Protein AF-0000000067799573 (afdb_homodimer)

Solvent-accessible surface area (backbone atoms only — not comparable to full-atom values): 9911 Å² total; per-residue (Å²): 130,54,68,66,54,53,46,52,50,46,51,51,52,45,51,55,49,47,58,51,47,51,53,52,52,30,54,42,47,56,47,42,46,50,47,16,61,65,43,60,65,74,66,67,65,54,66,65,50,50,52,50,51,53,49,51,48,53,51,44,28,52,52,21,53,77,68,70,25,56,37,66,47,43,42,46,26,48,53,39,40,49,53,42,47,50,55,50,20,51,50,42,13,67,76,89,131,55,68,66,54,53,46,52,51,45,51,52,50,46,52,55,49,48,58,51,48,52,53,51,50,28,54,43,46,55,48,42,46,50,47,16,62,66,43,59,64,74,66,66,63,54,68,63,51,50,51,50,50,53,49,51,48,53,51,45,28,53,50,20,54,78,70,70,24,56,37,66,46,42,42,46,27,48,52,42,40,50,52,43,47,48,54,50,20,52,51,43,13,67,74,89

Structure (mmCIF, N/CA/C/O backbone):
data_AF-0000000067799573-model_v1
#
loop_
_entity.id
_entity.type
_entity.pdbx_description
1 polymer 'Chorismate mutase domain-containing protein'
#
loop_
_atom_site.group_PDB
_atom_site.id
_atom_site.type_symbol
_atom_site.label_atom_id
_atom_site.label_alt_id
_atom_site.label_comp_id
_atom_site.label_asym_id
_atom_site.label_entity_id
_atom_site.label_seq_id
_atom_site.pdbx_PDB_ins_code
_atom_site.Cartn_x
_atom_site.Cartn_y
_atom_site.Cartn_z
_atom_site.occupancy
_atom_site.B_iso_or_equiv
_atom_site.auth_seq_id
_atom_site.auth_comp_id
_atom_site.auth_asym_id
_atom_site.auth_atom_id
_atom_site.pdbx_PDB_model_num
ATOM 1 N N . MET A 1 1 ? 3.742 22.781 22.938 1 66.5 1 MET A N 1
ATOM 2 C CA . MET A 1 1 ? 4.238 22 21.812 1 66.5 1 MET A CA 1
ATOM 3 C C . MET A 1 1 ? 3.822 22.625 20.484 1 66.5 1 MET A C 1
ATOM 5 O O . MET A 1 1 ? 2.637 22.859 20.25 1 66.5 1 MET A O 1
ATOM 9 N N . GLY A 1 2 ? 4.879 23.109 19.75 1 87.31 2 GLY A N 1
ATOM 10 C CA . GLY A 1 2 ? 4.566 23.875 18.562 1 87.31 2 GLY A CA 1
ATOM 11 C C . GLY A 1 2 ? 4.02 23.016 17.438 1 87.31 2 GLY A C 1
ATOM 12 O O . GLY A 1 2 ? 3.875 21.797 17.578 1 87.31 2 GLY A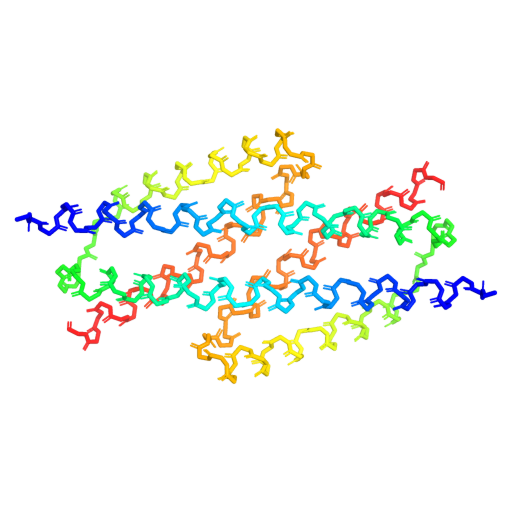 O 1
ATOM 13 N N . ILE A 1 3 ? 3.449 23.562 16.562 1 87.62 3 ILE A N 1
ATOM 14 C CA . ILE A 1 3 ? 2.85 22.938 15.398 1 87.62 3 ILE A CA 1
ATOM 15 C C . ILE A 1 3 ? 3.836 21.938 14.797 1 87.62 3 ILE A C 1
ATOM 17 O O . ILE A 1 3 ? 3.451 20.828 14.414 1 87.62 3 ILE A O 1
ATOM 21 N N . MET A 1 4 ? 5.082 22.234 14.852 1 88.75 4 MET A N 1
ATOM 22 C CA . MET A 1 4 ? 6.094 21.359 14.266 1 88.75 4 MET A CA 1
ATOM 23 C C . MET A 1 4 ? 6.266 20.094 15.094 1 88.75 4 MET A C 1
ATOM 25 O O . MET A 1 4 ? 6.5 19.016 14.547 1 88.75 4 MET A O 1
ATOM 29 N N . ASP A 1 5 ? 6.156 20.203 16.344 1 93.38 5 ASP A N 1
ATOM 30 C CA . ASP A 1 5 ? 6.242 19.031 17.219 1 93.38 5 ASP A CA 1
ATOM 31 C C . ASP A 1 5 ? 5.066 18.094 16.984 1 93.38 5 ASP A C 1
ATOM 33 O O . ASP A 1 5 ? 5.238 16.875 16.969 1 93.38 5 ASP A O 1
ATOM 37 N N . ALA A 1 6 ? 3.949 18.719 16.797 1 95.88 6 ALA A N 1
ATOM 38 C CA . ALA A 1 6 ? 2.75 17.922 16.547 1 95.88 6 ALA A CA 1
ATOM 39 C C . ALA A 1 6 ? 2.844 17.172 15.219 1 95.88 6 ALA A C 1
ATOM 41 O O . ALA A 1 6 ? 2.447 16.016 15.117 1 95.88 6 ALA A O 1
ATOM 42 N N . LEU A 1 7 ? 3.412 17.844 14.25 1 95.38 7 LEU A N 1
ATOM 43 C CA . LEU A 1 7 ? 3.588 17.219 12.945 1 95.38 7 LEU A CA 1
ATOM 44 C C . LEU A 1 7 ? 4.578 16.062 13.016 1 95.38 7 LEU A C 1
ATOM 46 O O . LEU A 1 7 ? 4.363 15.016 12.398 1 95.38 7 LEU A O 1
ATOM 50 N N . ASN A 1 8 ? 5.617 16.234 13.734 1 95.94 8 ASN A N 1
ATOM 51 C CA . ASN A 1 8 ? 6.609 15.172 13.891 1 95.94 8 ASN A CA 1
ATOM 52 C C . ASN A 1 8 ? 6.02 13.953 14.609 1 95.94 8 ASN A C 1
ATOM 54 O O . ASN A 1 8 ? 6.367 12.82 14.289 1 95.94 8 ASN A O 1
ATOM 58 N N . ASP A 1 9 ? 5.168 14.227 15.531 1 97.81 9 ASP A N 1
ATOM 59 C CA . ASP A 1 9 ? 4.488 13.133 16.219 1 97.81 9 ASP A CA 1
ATOM 60 C C . ASP A 1 9 ? 3.596 12.344 15.266 1 97.81 9 ASP A C 1
ATOM 62 O O . ASP A 1 9 ? 3.562 11.109 15.312 1 97.81 9 ASP A O 1
ATOM 66 N N . ILE A 1 10 ? 2.895 13.023 14.43 1 98 10 ILE A N 1
ATOM 67 C CA . ILE A 1 10 ? 2.035 12.391 13.438 1 98 10 ILE A CA 1
ATOM 68 C C . ILE A 1 10 ? 2.883 11.531 12.492 1 98 10 ILE A C 1
ATOM 70 O O . ILE A 1 10 ? 2.521 10.391 12.188 1 98 10 ILE A O 1
ATOM 74 N N . ARG A 1 11 ? 4 12.102 12.133 1 97.75 11 ARG A N 1
ATOM 75 C CA . ARG A 1 11 ? 4.902 11.383 11.234 1 97.75 11 ARG A CA 1
ATOM 76 C C . ARG A 1 11 ? 5.434 10.117 11.898 1 97.75 11 ARG A C 1
ATOM 78 O O . ARG A 1 11 ? 5.578 9.078 11.25 1 97.75 11 ARG A O 1
ATOM 85 N N . SER A 1 12 ? 5.691 10.203 13.117 1 98.31 12 SER A N 1
ATOM 86 C CA . SER A 1 12 ? 6.133 9.031 13.867 1 98.31 12 SER A CA 1
ATOM 87 C C . SER A 1 12 ? 5.047 7.957 13.914 1 98.31 12 SER A C 1
ATOM 89 O O . SER A 1 12 ? 5.336 6.766 13.781 1 98.31 12 SER A O 1
ATOM 91 N N . ASP A 1 13 ? 3.855 8.391 14.078 1 98.69 13 ASP A N 1
ATOM 92 C CA . ASP A 1 13 ? 2.73 7.457 14.086 1 98.69 13 ASP A CA 1
ATOM 93 C C . ASP A 1 13 ? 2.541 6.812 12.711 1 98.69 13 ASP A C 1
ATOM 95 O O . ASP A 1 13 ? 2.271 5.613 12.617 1 98.69 13 ASP A O 1
ATOM 99 N N . ILE A 1 14 ? 2.676 7.57 11.656 1 98.69 14 ILE A N 1
ATOM 100 C CA . ILE A 1 14 ? 2.584 7.066 10.289 1 98.69 14 ILE A CA 1
ATOM 101 C C . ILE A 1 14 ? 3.693 6.043 10.047 1 98.69 14 ILE A C 1
ATOM 103 O O . ILE A 1 14 ? 3.451 4.984 9.461 1 98.69 14 ILE A O 1
ATOM 107 N N . ASP A 1 15 ? 4.898 6.348 10.57 1 98.5 15 ASP A N 1
ATOM 108 C CA . ASP A 1 15 ? 6.016 5.418 10.414 1 98.5 15 ASP A CA 1
ATOM 109 C C . ASP A 1 15 ? 5.73 4.09 11.102 1 98.5 15 ASP A C 1
ATOM 111 O O . ASP A 1 15 ? 6.133 3.029 10.617 1 98.5 15 ASP A O 1
ATOM 115 N N . ASN A 1 16 ? 5.102 4.133 12.219 1 98.56 16 ASN A N 1
ATOM 116 C CA . ASN A 1 16 ? 4.723 2.916 12.93 1 98.56 16 ASN A CA 1
ATOM 117 C C . ASN A 1 16 ? 3.732 2.084 12.117 1 98.56 16 ASN A C 1
ATOM 119 O O . ASN A 1 16 ? 3.848 0.858 12.062 1 98.56 16 ASN A O 1
ATOM 123 N N . ILE A 1 17 ? 2.771 2.723 11.5 1 98.81 17 ILE A N 1
ATOM 124 C CA . ILE A 1 17 ? 1.815 2.043 10.633 1 98.81 17 ILE A CA 1
ATOM 125 C C . ILE A 1 17 ? 2.543 1.448 9.43 1 98.81 17 ILE A C 1
ATOM 127 O O . ILE A 1 17 ? 2.279 0.308 9.039 1 98.81 17 ILE A O 1
ATOM 131 N N . ASP A 1 18 ? 3.498 2.217 8.883 1 98.62 18 ASP A N 1
ATOM 132 C CA . ASP A 1 18 ? 4.25 1.771 7.711 1 98.62 18 ASP A CA 1
ATOM 133 C C . ASP A 1 18 ? 5.027 0.492 8.016 1 98.62 18 ASP A C 1
ATOM 135 O O . ASP A 1 18 ? 5.16 -0.379 7.152 1 98.62 18 ASP A O 1
ATOM 139 N N . SER A 1 19 ? 5.508 0.384 9.234 1 98 19 SER A N 1
ATOM 140 C CA . SER A 1 19 ? 6.238 -0.812 9.641 1 98 19 SER A CA 1
ATOM 141 C C . SER A 1 19 ? 5.332 -2.037 9.656 1 98 19 SER A C 1
ATOM 143 O O . SER A 1 19 ? 5.781 -3.152 9.383 1 98 19 SER A O 1
ATOM 145 N N . GLN A 1 20 ? 4.113 -1.853 9.914 1 98.69 20 GLN A N 1
ATOM 146 C CA . GLN A 1 20 ? 3.145 -2.941 9.867 1 98.69 20 GLN A CA 1
ATOM 147 C C . GLN A 1 20 ? 2.748 -3.27 8.43 1 98.69 20 GLN A C 1
ATOM 149 O O . GLN A 1 20 ? 2.637 -4.441 8.062 1 98.69 20 GLN A O 1
ATOM 154 N N . LEU A 1 21 ? 2.592 -2.27 7.637 1 98.81 21 LEU A N 1
ATOM 155 C CA . LEU A 1 21 ? 2.234 -2.441 6.23 1 98.81 21 LEU A CA 1
ATOM 156 C C . LEU A 1 21 ? 3.277 -3.285 5.504 1 98.81 21 LEU A C 1
ATOM 158 O O . LEU A 1 21 ? 2.93 -4.203 4.762 1 98.81 21 LEU A O 1
ATOM 162 N N . ILE A 1 22 ? 4.531 -2.967 5.801 1 98.69 22 ILE A N 1
ATOM 163 C CA . ILE A 1 22 ? 5.586 -3.611 5.023 1 98.69 22 ILE A CA 1
ATOM 164 C C . ILE A 1 22 ? 5.688 -5.082 5.414 1 98.69 22 ILE A C 1
ATOM 166 O O . ILE A 1 22 ? 5.992 -5.934 4.574 1 98.69 22 ILE A O 1
ATOM 170 N N . ARG A 1 23 ? 5.375 -5.43 6.641 1 98.69 23 ARG A N 1
ATOM 171 C CA . ARG A 1 23 ? 5.359 -6.824 7.066 1 98.69 23 ARG A CA 1
ATOM 172 C C . ARG A 1 23 ? 4.242 -7.598 6.367 1 98.69 23 ARG A C 1
ATOM 174 O O . ARG A 1 23 ? 4.438 -8.742 5.957 1 98.69 23 ARG A O 1
ATOM 181 N N . LEU A 1 24 ? 3.086 -6.973 6.207 1 98.81 24 LEU A N 1
ATOM 182 C CA . LEU A 1 24 ? 1.98 -7.602 5.492 1 98.81 24 LEU A CA 1
ATOM 183 C C . LEU A 1 24 ? 2.318 -7.773 4.016 1 98.81 24 LEU A C 1
ATOM 185 O O . LEU A 1 24 ? 2.018 -8.812 3.42 1 98.81 24 LEU A O 1
ATOM 189 N N . LEU A 1 25 ? 3.021 -6.762 3.43 1 98.81 25 LEU A N 1
ATOM 190 C CA . LEU A 1 25 ? 3.402 -6.859 2.023 1 98.81 25 LEU A CA 1
ATOM 191 C C . LEU A 1 25 ? 4.441 -7.953 1.817 1 98.81 25 LEU A C 1
ATOM 193 O O . LEU A 1 25 ? 4.457 -8.617 0.776 1 98.81 25 LEU A O 1
ATOM 197 N N . THR A 1 26 ? 5.273 -8.133 2.85 1 98.88 26 THR A N 1
ATOM 198 C CA . THR A 1 26 ? 6.246 -9.219 2.791 1 98.88 26 THR A CA 1
ATOM 199 C C . THR A 1 26 ? 5.539 -10.57 2.7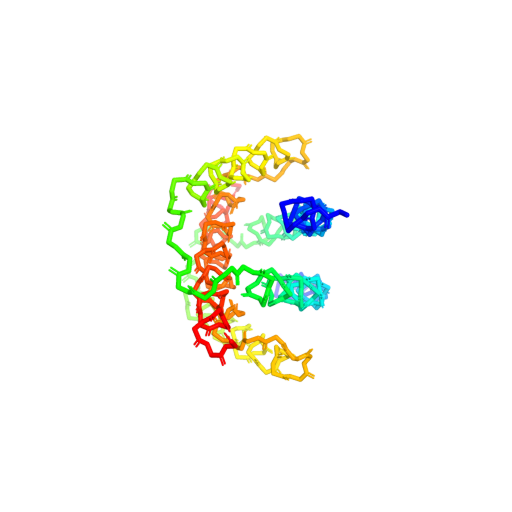46 1 98.88 26 THR A C 1
ATOM 201 O O . THR A 1 26 ? 5.895 -11.438 1.939 1 98.88 26 THR A O 1
ATOM 204 N N . GLN A 1 27 ? 4.543 -10.734 3.57 1 98.81 27 GLN A N 1
ATOM 205 C CA . GLN A 1 27 ? 3.756 -11.961 3.559 1 98.81 27 GLN A CA 1
ATOM 206 C C . GLN A 1 27 ? 3.027 -12.133 2.229 1 98.81 27 GLN A C 1
ATOM 208 O O . GLN A 1 27 ? 2.971 -13.234 1.685 1 98.81 27 GLN A O 1
ATOM 213 N N . ARG A 1 28 ? 2.486 -11.102 1.684 1 98.88 28 ARG A N 1
ATOM 214 C CA . ARG A 1 28 ? 1.798 -11.141 0.398 1 98.88 28 ARG A CA 1
ATOM 215 C C . ARG A 1 28 ? 2.74 -11.586 -0.716 1 98.88 28 ARG A C 1
ATOM 217 O O . ARG A 1 28 ? 2.354 -12.367 -1.586 1 98.88 28 ARG A O 1
ATOM 224 N N . GLN A 1 29 ? 3.932 -11.055 -0.643 1 98.81 29 GLN A N 1
ATOM 225 C CA . GLN A 1 29 ? 4.922 -11.43 -1.647 1 98.81 29 GLN A CA 1
ATOM 226 C C . GLN A 1 29 ? 5.188 -12.93 -1.617 1 98.81 29 GLN A C 1
ATOM 228 O O . GLN A 1 29 ? 5.293 -13.57 -2.668 1 98.81 29 GLN A O 1
ATOM 233 N N . ILE A 1 30 ? 5.305 -13.484 -0.406 1 98.81 30 ILE A N 1
ATOM 234 C CA . ILE A 1 30 ? 5.555 -14.922 -0.271 1 98.81 30 ILE A CA 1
ATOM 235 C C . ILE A 1 30 ? 4.449 -15.703 -0.975 1 98.81 30 ILE A C 1
ATOM 237 O O . ILE A 1 30 ? 4.727 -16.672 -1.698 1 98.81 30 ILE A O 1
ATOM 241 N N . LEU A 1 31 ? 3.229 -15.289 -0.813 1 98.75 31 LEU A N 1
ATOM 242 C CA . LEU A 1 31 ? 2.088 -15.945 -1.44 1 98.75 31 LEU A CA 1
ATOM 243 C C . LEU A 1 31 ? 2.113 -15.758 -2.953 1 98.75 31 LEU A C 1
ATOM 245 O O . LEU A 1 31 ? 1.823 -16.688 -3.707 1 98.75 31 LEU A O 1
ATOM 249 N N . VAL A 1 32 ? 2.449 -14.555 -3.42 1 98.25 32 VAL A N 1
ATOM 250 C CA . VAL A 1 32 ? 2.518 -14.258 -4.848 1 98.25 32 VAL A CA 1
ATOM 251 C C . VAL A 1 32 ? 3.58 -15.133 -5.504 1 98.25 32 VAL A C 1
ATOM 253 O O . VAL A 1 32 ? 3.363 -15.672 -6.594 1 98.25 32 VAL A O 1
ATOM 256 N N . GLU A 1 33 ? 4.715 -15.258 -4.82 1 98.19 33 GLU A N 1
ATOM 257 C CA . GLU A 1 33 ? 5.777 -16.109 -5.344 1 98.19 33 GLU A CA 1
ATOM 258 C C . GLU A 1 33 ? 5.336 -17.578 -5.402 1 98.19 33 GLU A C 1
ATOM 260 O O . GLU A 1 33 ? 5.66 -18.281 -6.355 1 98.19 33 GLU A O 1
ATOM 265 N N . LYS A 1 34 ? 4.621 -18 -4.379 1 98 34 LYS A N 1
ATOM 266 C CA . LYS A 1 34 ? 4.078 -19.344 -4.383 1 98 34 LYS A CA 1
ATOM 267 C C . LYS A 1 34 ? 3.145 -19.562 -5.57 1 98 34 LYS A C 1
ATOM 269 O O . LYS A 1 34 ? 3.195 -20.609 -6.223 1 98 34 LYS A O 1
ATOM 274 N N . ALA A 1 35 ? 2.275 -18.609 -5.887 1 96.88 35 ALA A N 1
ATOM 275 C CA . ALA A 1 35 ? 1.386 -18.688 -7.043 1 96.88 35 ALA A CA 1
ATOM 276 C C . ALA A 1 35 ? 2.182 -18.781 -8.344 1 96.88 35 ALA A C 1
ATOM 278 O O . ALA A 1 35 ? 1.838 -19.562 -9.234 1 96.88 35 ALA A O 1
ATOM 279 N N . GLY A 1 36 ? 3.244 -17.984 -8.445 1 96 36 GLY A N 1
ATOM 280 C CA . GLY A 1 36 ? 4.09 -18.016 -9.625 1 96 36 GLY A CA 1
ATOM 281 C C . GLY A 1 36 ? 4.711 -19.375 -9.883 1 96 36 GLY A C 1
ATOM 282 O O . GLY A 1 36 ? 4.891 -19.781 -11.031 1 96 36 GLY A O 1
ATOM 283 N N . ARG A 1 37 ? 5.043 -20.062 -8.766 1 96 37 ARG A N 1
ATOM 284 C CA . ARG A 1 37 ? 5.684 -21.375 -8.875 1 96 37 ARG A CA 1
ATOM 285 C C . ARG A 1 37 ? 4.66 -22.453 -9.203 1 96 37 ARG A C 1
ATOM 287 O O . ARG A 1 37 ? 5.004 -23.484 -9.781 1 96 37 ARG A O 1
ATOM 294 N N . LEU A 1 38 ? 3.445 -22.203 -8.852 1 94.25 38 LEU A N 1
ATOM 295 C CA . LEU A 1 38 ? 2.373 -23.188 -9.031 1 94.25 38 LEU A CA 1
ATOM 296 C C . LEU A 1 38 ? 1.889 -23.188 -10.477 1 94.25 38 LEU A C 1
ATOM 298 O O . LEU A 1 38 ? 1.441 -24.219 -10.984 1 94.25 38 LEU A O 1
ATOM 302 N N . LYS A 1 39 ? 1.939 -22.031 -11.109 1 93.31 39 LYS A N 1
ATOM 303 C CA . LYS A 1 39 ? 1.425 -21.891 -12.469 1 93.31 39 LYS A CA 1
ATOM 304 C C . LYS A 1 39 ? 2.34 -22.594 -13.477 1 93.31 39 LYS A C 1
ATOM 306 O O . LYS A 1 39 ? 3.553 -22.672 -13.266 1 93.31 39 LYS A O 1
ATOM 311 N N . PRO A 1 40 ? 1.731 -23.125 -14.508 1 91.06 40 PRO A N 1
ATOM 312 C CA . PRO A 1 40 ? 2.598 -23.625 -15.57 1 91.06 40 PRO A CA 1
ATOM 313 C C . PRO A 1 40 ? 3.553 -22.562 -16.109 1 91.06 40 PRO A C 1
ATOM 315 O O . PRO A 1 40 ? 3.203 -21.391 -16.156 1 91.06 40 PRO A O 1
ATOM 318 N N . LYS A 1 41 ? 4.664 -23.062 -16.453 1 89.94 41 LYS A N 1
ATOM 319 C CA . LYS A 1 41 ? 5.664 -22.141 -17 1 89.94 41 LYS A CA 1
ATOM 320 C C . LYS A 1 41 ? 5.129 -21.391 -18.219 1 89.94 41 LYS A C 1
ATOM 322 O O . LYS A 1 41 ? 4.52 -22 -19.094 1 89.94 41 LYS A O 1
ATOM 327 N N . GLY A 1 42 ? 5.281 -20.172 -18.266 1 82.75 42 GLY A N 1
ATOM 328 C CA . GLY A 1 42 ? 4.859 -19.344 -19.391 1 82.75 42 GLY A CA 1
ATOM 329 C C . GLY A 1 42 ? 3.354 -19.188 -19.469 1 82.75 42 GLY A C 1
ATOM 330 O O . GLY A 1 42 ? 2.818 -18.875 -20.547 1 82.75 42 GLY A O 1
ATOM 331 N N . ASP A 1 43 ? 2.766 -19.516 -18.406 1 81.19 43 ASP A N 1
ATOM 332 C CA . ASP A 1 43 ? 1.316 -19.344 -18.422 1 81.19 43 ASP A CA 1
ATOM 333 C C . ASP A 1 43 ? 0.939 -17.891 -18.75 1 81.19 43 ASP A C 1
ATOM 335 O O . ASP A 1 43 ? 1.483 -16.953 -18.156 1 81.19 43 ASP A O 1
ATOM 339 N N . LYS A 1 44 ? 0.16 -17.891 -19.828 1 75.31 44 LYS A N 1
ATOM 340 C CA . LYS A 1 44 ? -0.258 -16.578 -20.266 1 75.31 44 LYS A CA 1
ATOM 341 C C . LYS A 1 44 ? -1.754 -16.359 -20.047 1 75.31 44 LYS A C 1
ATOM 343 O O . LYS A 1 44 ? -2.398 -15.617 -20.797 1 75.31 44 LYS A O 1
ATOM 348 N N . SER A 1 45 ? -2.275 -16.969 -19.188 1 83.81 45 SER A N 1
ATOM 349 C CA . SER A 1 45 ? -3.699 -16.797 -18.922 1 83.81 45 SER A CA 1
ATOM 350 C C . SER A 1 45 ? -4.016 -15.375 -18.516 1 83.81 45 SER A C 1
ATOM 352 O O . SER A 1 45 ? -4.422 -15.125 -17.375 1 83.81 45 SER A O 1
ATOM 354 N N . ALA A 1 46 ? -3.982 -14.57 -19.5 1 86.88 46 ALA A N 1
ATOM 355 C CA . ALA A 1 46 ? -4.137 -13.125 -19.312 1 86.88 46 ALA A CA 1
ATOM 356 C C . ALA A 1 46 ? -5.566 -12.773 -18.938 1 86.88 46 ALA A C 1
ATOM 358 O O . ALA A 1 46 ? -5.793 -11.906 -18.078 1 86.88 46 ALA A O 1
ATOM 359 N N . VAL A 1 47 ? -6.508 -13.453 -19.484 1 87.62 47 VAL A N 1
ATOM 360 C CA . VAL A 1 47 ? -7.914 -13.164 -19.219 1 87.62 47 VAL A CA 1
ATOM 361 C C . VAL A 1 47 ? -8.227 -13.398 -17.75 1 87.62 47 VAL A C 1
ATOM 363 O O . VAL A 1 47 ? -8.805 -12.539 -17.078 1 87.62 47 VAL A O 1
ATOM 366 N N . ARG A 1 48 ? -7.797 -14.562 -17.25 1 89.25 48 ARG A N 1
ATOM 367 C CA . ARG A 1 48 ? -8.055 -14.898 -15.852 1 89.25 48 ARG A CA 1
ATOM 368 C C . ARG A 1 48 ? -7.359 -13.93 -14.906 1 89.25 48 ARG A C 1
ATOM 370 O O . ARG A 1 48 ? -7.93 -13.516 -13.898 1 89.25 48 ARG A O 1
ATOM 377 N N . ALA A 1 49 ? -6.18 -13.57 -15.328 1 91.81 49 ALA A N 1
ATOM 378 C CA . ALA A 1 49 ? -5.422 -12.609 -14.539 1 91.81 49 ALA A CA 1
ATOM 379 C C . ALA A 1 49 ? -6.125 -11.25 -14.508 1 91.81 49 ALA A C 1
ATOM 381 O O . ALA A 1 49 ? -6.262 -10.641 -13.445 1 91.81 49 ALA A O 1
ATOM 382 N N . ASN A 1 50 ? -6.625 -10.812 -15.586 1 95.44 50 ASN A N 1
ATOM 383 C CA . ASN A 1 50 ? -7.32 -9.539 -15.688 1 95.44 50 ASN A CA 1
ATOM 384 C C . ASN A 1 50 ? -8.617 -9.539 -14.898 1 95.44 50 ASN A C 1
ATOM 386 O O . ASN A 1 50 ? -8.977 -8.531 -14.273 1 95.44 50 ASN A O 1
ATOM 390 N N . ASP A 1 51 ? -9.312 -10.57 -14.93 1 96.31 51 ASP A N 1
ATOM 391 C CA . ASP A 1 51 ? -10.547 -10.703 -14.164 1 96.31 51 ASP A CA 1
ATOM 392 C C . ASP A 1 51 ? -10.281 -10.594 -12.664 1 96.31 51 ASP A C 1
ATOM 394 O O . ASP A 1 51 ? -11.023 -9.922 -11.938 1 96.31 51 ASP A O 1
ATOM 398 N N . ARG A 1 52 ? -9.219 -11.258 -12.305 1 96.88 52 ARG A N 1
ATOM 399 C CA . ARG A 1 52 ? -8.852 -11.211 -10.891 1 96.88 52 ARG A CA 1
ATOM 400 C C . ARG A 1 52 ? -8.492 -9.797 -10.469 1 96.88 52 ARG A C 1
ATOM 402 O O . ARG A 1 52 ? -8.914 -9.336 -9.406 1 96.88 52 ARG A O 1
ATOM 409 N N . VAL A 1 53 ? -7.77 -9.086 -11.273 1 97.75 53 VAL A N 1
ATOM 410 C CA . VAL A 1 53 ? -7.375 -7.715 -10.977 1 97.75 53 VAL A CA 1
ATOM 411 C C . VAL A 1 53 ? -8.617 -6.836 -10.82 1 97.75 53 VAL A C 1
ATOM 413 O O . VAL A 1 53 ? -8.742 -6.098 -9.844 1 97.75 53 VAL A O 1
ATOM 416 N N . ALA A 1 54 ? -9.508 -6.973 -11.719 1 98.19 54 ALA A N 1
ATOM 417 C CA . ALA A 1 54 ? -10.742 -6.184 -11.688 1 98.19 54 ALA A CA 1
ATOM 418 C C . ALA A 1 54 ? -11.539 -6.469 -10.422 1 98.19 54 ALA A C 1
ATOM 420 O O . ALA A 1 54 ? -12.07 -5.551 -9.789 1 98.19 54 ALA A O 1
ATOM 421 N N . GLN A 1 55 ? -11.602 -7.652 -10.07 1 98.25 55 GLN A N 1
ATOM 422 C CA . GLN A 1 55 ? -12.312 -8.07 -8.867 1 98.25 55 GLN A CA 1
ATOM 423 C C . GLN A 1 55 ? -11.664 -7.48 -7.617 1 98.25 55 GLN A C 1
ATOM 425 O O . GLN A 1 55 ? -12.359 -6.969 -6.734 1 98.25 55 GLN A O 1
ATOM 430 N N . VAL A 1 56 ? -10.367 -7.578 -7.555 1 98.56 56 VAL A N 1
ATOM 431 C CA . VAL A 1 56 ? -9.648 -7.094 -6.383 1 98.56 56 VAL A CA 1
ATOM 432 C C . VAL A 1 56 ? -9.836 -5.586 -6.25 1 98.56 56 VAL A C 1
ATOM 434 O O . VAL A 1 56 ? -10.117 -5.082 -5.16 1 98.56 56 VAL A O 1
ATOM 437 N N . ILE A 1 57 ? -9.695 -4.898 -7.359 1 98.56 57 ILE A N 1
ATOM 438 C CA . ILE A 1 57 ? -9.828 -3.447 -7.332 1 98.56 57 ILE A CA 1
ATOM 439 C C . ILE A 1 57 ? -11.234 -3.062 -6.887 1 98.56 57 ILE A C 1
ATOM 441 O O . ILE A 1 57 ? -11.406 -2.199 -6.02 1 98.56 57 ILE A O 1
ATOM 445 N N . ALA A 1 58 ? -12.242 -3.699 -7.434 1 98.5 58 ALA A N 1
ATOM 446 C CA . ALA A 1 58 ? -13.633 -3.42 -7.066 1 98.5 58 ALA A CA 1
ATOM 447 C C . ALA A 1 58 ? -13.875 -3.693 -5.586 1 98.5 58 ALA A C 1
ATOM 449 O O . ALA A 1 58 ? -14.492 -2.885 -4.891 1 98.5 58 ALA A O 1
ATOM 450 N N . ASN A 1 59 ? -13.414 -4.781 -5.105 1 98.44 59 ASN A N 1
ATOM 451 C CA . ASN A 1 59 ? -13.578 -5.152 -3.705 1 98.44 59 ASN A CA 1
ATOM 452 C C . ASN A 1 59 ? -12.883 -4.156 -2.777 1 98.44 59 ASN A C 1
ATOM 454 O O . ASN A 1 59 ? -13.438 -3.777 -1.744 1 98.44 59 ASN A O 1
ATOM 458 N N . ARG A 1 60 ? -11.711 -3.766 -3.166 1 98.44 60 ARG A N 1
ATOM 459 C CA . ARG A 1 60 ? -10.938 -2.859 -2.322 1 98.44 60 ARG A CA 1
ATOM 460 C C . ARG A 1 60 ? -11.578 -1.477 -2.275 1 98.44 60 ARG A C 1
ATOM 462 O O . ARG A 1 60 ? -11.586 -0.826 -1.229 1 98.44 60 ARG A O 1
ATOM 469 N N . ARG A 1 61 ? -12.109 -1.042 -3.418 1 98.56 61 ARG A N 1
ATOM 470 C CA . ARG A 1 61 ? -12.812 0.236 -3.414 1 98.56 61 ARG A CA 1
ATOM 471 C C . ARG A 1 61 ? -14.039 0.185 -2.504 1 98.56 61 ARG A C 1
ATOM 473 O O . ARG A 1 61 ? -14.289 1.118 -1.738 1 98.56 61 ARG A O 1
ATOM 480 N N . LYS A 1 62 ? -14.766 -0.869 -2.59 1 98.5 62 LYS A N 1
ATOM 481 C CA . LYS A 1 62 ? -15.945 -1.036 -1.749 1 98.5 62 LYS A CA 1
ATOM 482 C C . LYS A 1 62 ? -15.562 -1.093 -0.272 1 98.5 62 LYS A C 1
ATOM 484 O O . LYS A 1 62 ? -16.188 -0.43 0.56 1 98.5 62 LYS A O 1
ATOM 489 N N . GLU A 1 63 ? -14.578 -1.855 0.051 1 98.56 63 GLU A N 1
ATOM 490 C CA . GLU A 1 63 ? -14.125 -1.979 1.433 1 98.56 63 GLU A CA 1
ATOM 491 C C . GLU A 1 63 ? -13.609 -0.644 1.965 1 98.56 63 GLU A C 1
ATOM 493 O O . GLU A 1 63 ? -13.844 -0.302 3.127 1 98.56 63 GLU A O 1
ATOM 498 N N . ALA A 1 64 ? -12.867 0.02 1.064 1 98.56 64 ALA A N 1
ATOM 499 C CA . ALA A 1 64 ? -12.375 1.344 1.44 1 98.56 64 ALA A CA 1
ATOM 500 C C . ALA A 1 64 ? -13.531 2.264 1.834 1 98.56 64 ALA A C 1
ATOM 502 O O . ALA A 1 64 ? -13.484 2.916 2.879 1 98.56 64 ALA A O 1
ATOM 503 N N . LEU A 1 65 ? -14.555 2.283 1.035 1 98.12 65 LEU A N 1
ATOM 504 C CA . LEU A 1 65 ? -15.734 3.1 1.31 1 98.12 65 LEU A CA 1
ATOM 505 C C . LEU A 1 65 ? -16.359 2.721 2.646 1 98.12 65 LEU A C 1
ATOM 507 O O . LEU A 1 65 ? -16.672 3.592 3.459 1 98.12 65 LEU A O 1
ATOM 511 N N . ASP A 1 66 ? -16.5 1.479 2.93 1 98.44 66 ASP A N 1
ATOM 512 C CA . ASP A 1 66 ? -17.109 0.965 4.148 1 98.44 66 ASP A CA 1
ATOM 513 C C . ASP A 1 66 ? -16.297 1.354 5.383 1 98.44 66 ASP A C 1
ATOM 515 O O . ASP A 1 66 ? -16.859 1.597 6.453 1 98.44 66 ASP A O 1
ATOM 519 N N . LEU A 1 67 ? -14.961 1.481 5.254 1 98.5 67 LEU A N 1
ATOM 520 C CA . LEU A 1 67 ? -14.078 1.682 6.395 1 98.5 67 LEU A CA 1
ATOM 521 C C . LEU A 1 67 ? -13.703 3.152 6.539 1 98.5 67 LEU A C 1
ATOM 523 O O . LEU A 1 67 ? -13.039 3.537 7.508 1 98.5 67 LEU A O 1
ATOM 527 N N . GLY A 1 68 ? -14.055 3.969 5.531 1 98.44 68 GLY A N 1
ATOM 528 C CA . GLY A 1 68 ? -13.766 5.391 5.598 1 98.44 68 GLY A CA 1
ATOM 529 C C . GLY A 1 68 ? -12.469 5.77 4.906 1 98.44 68 GLY A C 1
ATOM 530 O O . GLY A 1 68 ? -12.023 6.914 5.008 1 98.44 68 GLY A O 1
ATOM 531 N N . LEU A 1 69 ? -11.906 4.844 4.273 1 98.69 69 LEU A N 1
ATOM 532 C CA . LEU A 1 69 ? -10.766 5.152 3.416 1 98.69 69 LEU A CA 1
ATOM 533 C C . LEU A 1 69 ? -11.234 5.688 2.066 1 98.69 69 LEU A C 1
ATOM 535 O O . LEU A 1 69 ? -12.195 5.176 1.486 1 98.69 69 LEU A O 1
ATOM 539 N N . SER A 1 70 ? -10.516 6.75 1.594 1 98.44 70 SER A N 1
ATOM 540 C CA . SER A 1 70 ? -10.805 7.234 0.248 1 98.44 70 SER A CA 1
ATOM 541 C C . SER A 1 70 ? -10.695 6.113 -0.778 1 98.44 70 SER A C 1
ATOM 543 O O . SER A 1 70 ? -9.641 5.484 -0.912 1 98.44 70 SER A O 1
ATOM 545 N N . PRO A 1 71 ? -11.758 5.879 -1.524 1 98.06 71 PRO A N 1
ATOM 546 C CA . PRO A 1 71 ? -11.68 4.852 -2.564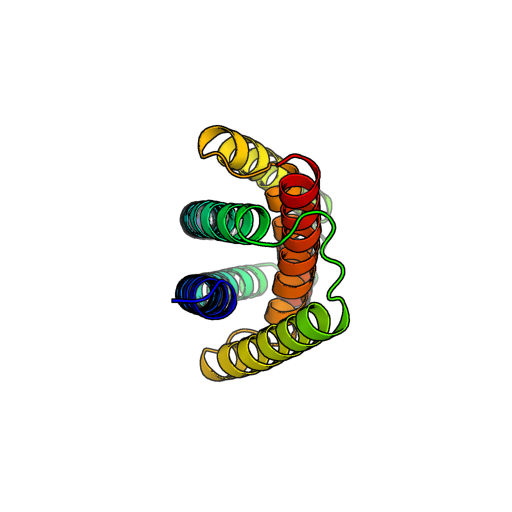 1 98.06 71 PRO A CA 1
ATOM 547 C C . PRO A 1 71 ? -10.617 5.152 -3.615 1 98.06 71 PRO A C 1
ATOM 549 O O . PRO A 1 71 ? -10.016 4.227 -4.176 1 98.06 71 PRO A O 1
ATOM 552 N N . ASP A 1 72 ? -10.352 6.414 -3.844 1 97.31 72 ASP A N 1
ATOM 553 C CA . ASP A 1 72 ? -9.328 6.805 -4.816 1 97.31 72 ASP A CA 1
ATOM 554 C C . ASP A 1 72 ? -7.93 6.469 -4.309 1 97.31 72 ASP A C 1
ATOM 556 O O . ASP A 1 72 ? -7.074 6.027 -5.082 1 97.31 72 ASP A O 1
ATOM 560 N N . VAL A 1 73 ? -7.719 6.723 -3.021 1 97.62 73 VAL A N 1
ATOM 561 C CA . VAL A 1 73 ? -6.445 6.34 -2.416 1 97.62 73 VAL A CA 1
ATOM 562 C C . VAL A 1 73 ? -6.273 4.824 -2.49 1 97.62 73 VAL A C 1
ATOM 564 O O . VAL A 1 73 ? -5.234 4.332 -2.938 1 97.62 73 VAL A O 1
ATOM 567 N N . SER A 1 74 ? -7.348 4.117 -2.135 1 98.56 74 SER A N 1
ATOM 568 C CA . SER A 1 74 ? -7.293 2.66 -2.176 1 98.56 74 SER A CA 1
ATOM 569 C C . SER A 1 74 ? -6.953 2.158 -3.574 1 98.56 74 SER A C 1
ATOM 571 O O . SER A 1 74 ? -6.039 1.349 -3.742 1 98.56 74 SER A O 1
ATOM 573 N N . GLU A 1 75 ? -7.66 2.654 -4.531 1 98.38 75 GLU A N 1
ATOM 574 C CA . GLU A 1 75 ? -7.449 2.174 -5.891 1 98.38 75 GLU A CA 1
ATOM 575 C C . GLU A 1 75 ? -6.035 2.48 -6.371 1 98.38 75 GLU A C 1
ATOM 577 O O . GLU A 1 75 ? -5.391 1.639 -7.004 1 98.38 75 GLU A O 1
ATOM 582 N N . SER A 1 76 ? -5.547 3.625 -6.113 1 97.94 76 SER A N 1
ATOM 583 C CA . SER A 1 76 ? -4.199 4.004 -6.531 1 97.94 76 SER A CA 1
ATOM 584 C C . SER A 1 76 ? -3.154 3.066 -5.934 1 97.94 76 SER A C 1
ATOM 586 O O . SER A 1 76 ? -2.285 2.561 -6.648 1 97.94 76 SER A O 1
ATOM 588 N N . VAL A 1 77 ? -3.273 2.791 -4.68 1 98.44 77 VAL A N 1
ATOM 589 C CA . VAL A 1 77 ? -2.311 1.948 -3.979 1 98.44 77 VAL A CA 1
ATOM 590 C C . VAL A 1 77 ? -2.391 0.519 -4.508 1 98.44 77 VAL A C 1
ATOM 592 O O . VAL A 1 77 ? -1.365 -0.103 -4.797 1 98.44 77 VAL A O 1
ATOM 595 N N . TRP A 1 78 ? -3.578 0.037 -4.684 1 98.75 78 TRP A N 1
ATOM 596 C CA . TRP A 1 78 ? -3.729 -1.364 -5.062 1 98.75 78 TRP A CA 1
ATOM 597 C C . TRP A 1 78 ? -3.32 -1.583 -6.516 1 98.75 78 TRP A C 1
ATOM 599 O O . TRP A 1 78 ? -2.773 -2.633 -6.863 1 98.75 78 TRP A O 1
ATOM 609 N N . ARG A 1 79 ? -3.627 -0.613 -7.398 1 98.44 79 ARG A N 1
ATOM 610 C CA . ARG A 1 79 ? -3.205 -0.768 -8.789 1 98.44 79 ARG A CA 1
ATOM 611 C C . ARG A 1 79 ? -1.686 -0.85 -8.891 1 98.44 79 ARG A C 1
ATOM 613 O O . ARG A 1 79 ? -1.151 -1.693 -9.609 1 98.44 79 ARG A O 1
ATOM 620 N N . SER A 1 80 ? -1.021 0.042 -8.164 1 98.38 80 SER A N 1
ATOM 621 C CA . SER A 1 80 ? 0.437 0 -8.164 1 98.38 80 SER A CA 1
ATOM 622 C C . SER A 1 80 ? 0.953 -1.304 -7.57 1 98.38 80 SER A C 1
ATOM 624 O O . SER A 1 80 ? 1.867 -1.925 -8.117 1 98.38 80 SER A O 1
ATOM 626 N N . MET A 1 81 ? 0.361 -1.753 -6.492 1 98.44 81 MET A N 1
ATOM 627 C CA . MET A 1 81 ? 0.75 -2.973 -5.789 1 98.44 81 MET A CA 1
ATOM 628 C C . MET A 1 81 ? 0.543 -4.199 -6.672 1 98.44 81 MET A C 1
ATOM 630 O O . MET A 1 81 ? 1.44 -5.031 -6.805 1 98.44 81 MET A O 1
ATOM 634 N N . ILE A 1 82 ? -0.621 -4.258 -7.293 1 98.5 82 ILE A N 1
ATOM 635 C CA . ILE A 1 82 ? -0.95 -5.402 -8.133 1 98.5 82 ILE A CA 1
ATOM 636 C C . ILE A 1 82 ? 0.004 -5.457 -9.328 1 98.5 82 ILE A C 1
ATOM 638 O O . ILE A 1 82 ? 0.527 -6.523 -9.664 1 98.5 82 ILE A O 1
ATOM 642 N N . GLN A 1 83 ? 0.254 -4.305 -9.906 1 97.94 83 GLN A N 1
ATOM 643 C CA . GLN A 1 83 ? 1.165 -4.258 -11.039 1 97.94 83 GLN A CA 1
ATOM 644 C C . GLN A 1 83 ? 2.555 -4.754 -10.656 1 97.94 83 GLN A C 1
ATOM 646 O O . GLN A 1 83 ? 3.158 -5.551 -11.375 1 97.94 83 GLN A O 1
ATOM 651 N N . ALA A 1 84 ? 3.055 -4.289 -9.555 1 97.81 84 ALA A N 1
ATOM 652 C CA . ALA A 1 84 ? 4.383 -4.68 -9.094 1 97.81 84 ALA A CA 1
ATOM 653 C C . ALA A 1 84 ? 4.434 -6.176 -8.789 1 97.81 84 ALA A C 1
ATOM 655 O O . ALA A 1 84 ? 5.418 -6.844 -9.117 1 97.81 84 ALA A O 1
ATOM 656 N N . PHE A 1 85 ? 3.365 -6.746 -8.242 1 98.19 85 PHE A N 1
ATOM 657 C CA . PHE A 1 85 ? 3.363 -8.156 -7.867 1 98.19 85 PHE A CA 1
ATOM 658 C C . PHE A 1 85 ? 3.133 -9.047 -9.086 1 98.19 85 PHE A C 1
ATOM 660 O O . PHE A 1 85 ? 3.623 -10.172 -9.133 1 98.19 85 PHE A O 1
ATOM 667 N N . ILE A 1 86 ? 2.398 -8.531 -10.062 1 96.5 86 ILE A N 1
ATOM 668 C CA . ILE A 1 86 ? 2.26 -9.281 -11.305 1 96.5 86 ILE A CA 1
ATOM 669 C C . ILE A 1 86 ? 3.627 -9.438 -11.969 1 96.5 86 ILE A C 1
ATOM 671 O O . ILE A 1 86 ? 3.98 -10.531 -12.414 1 96.5 86 ILE A O 1
ATOM 675 N N . ALA A 1 87 ? 4.363 -8.367 -11.992 1 95.75 87 ALA A N 1
ATOM 676 C CA . ALA A 1 87 ? 5.703 -8.43 -12.57 1 95.75 87 ALA A CA 1
ATOM 677 C C . ALA A 1 87 ? 6.574 -9.445 -11.828 1 95.75 87 ALA A C 1
ATOM 679 O O . ALA A 1 87 ? 7.297 -10.219 -12.453 1 95.75 87 ALA A O 1
ATOM 680 N N . LEU A 1 88 ? 6.5 -9.43 -10.547 1 96.12 88 LEU A N 1
ATOM 681 C CA . LEU A 1 88 ? 7.273 -10.359 -9.727 1 96.12 88 LEU A CA 1
ATOM 682 C C . LEU A 1 88 ? 6.828 -11.797 -9.969 1 96.12 88 LEU A C 1
ATOM 684 O O . LEU A 1 88 ? 7.66 -12.695 -10.102 1 96.12 88 LEU A O 1
ATOM 688 N N . GLU A 1 89 ? 5.48 -12.016 -9.992 1 96.31 89 GLU A N 1
ATOM 689 C CA . GLU A 1 89 ? 4.918 -13.344 -10.234 1 96.31 89 GLU A CA 1
ATOM 690 C C . GLU A 1 89 ? 5.391 -13.906 -11.57 1 96.31 89 GLU A C 1
ATOM 692 O O . GLU A 1 89 ? 5.766 -15.0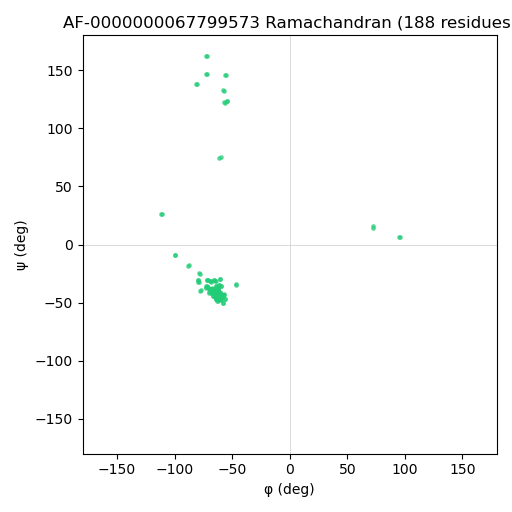78 -11.664 1 96.31 89 GLU A O 1
ATOM 697 N N . GLU A 1 90 ? 5.391 -13.094 -12.578 1 94.81 90 GLU A N 1
ATOM 698 C CA . GLU A 1 90 ? 5.812 -13.508 -13.914 1 94.81 90 GLU A CA 1
ATOM 699 C C . GLU A 1 90 ? 7.297 -13.875 -13.93 1 94.81 90 GLU A C 1
ATOM 701 O O . GLU A 1 90 ? 7.695 -14.828 -14.594 1 94.81 90 GLU A O 1
ATOM 706 N N . LYS A 1 91 ? 8.047 -13.055 -13.266 1 95.44 91 LYS A N 1
ATOM 707 C CA . LYS A 1 91 ? 9.477 -13.336 -13.172 1 95.44 91 LYS A CA 1
ATOM 708 C C . LYS A 1 91 ? 9.727 -14.688 -12.508 1 95.44 91 LYS A C 1
ATOM 710 O O . LYS A 1 91 ? 10.492 -15.508 -13.023 1 95.44 91 LYS A O 1
ATOM 715 N N . VAL A 1 92 ? 9.07 -14.938 -11.406 1 95.81 92 VAL A N 1
ATOM 716 C CA . VAL A 1 92 ? 9.211 -16.188 -10.672 1 95.81 92 VAL A CA 1
ATOM 717 C C . VAL A 1 92 ? 8.766 -17.359 -11.547 1 95.81 92 VAL A C 1
ATOM 719 O O . VAL A 1 92 ? 9.398 -18.406 -11.562 1 95.81 92 VAL A O 1
ATOM 722 N N . ASN A 1 93 ? 7.645 -17.156 -12.266 1 95.19 93 ASN A N 1
ATOM 723 C CA . ASN A 1 93 ? 7.113 -18.203 -13.133 1 95.19 93 ASN A CA 1
ATOM 724 C C . ASN A 1 93 ? 8.102 -18.562 -14.242 1 95.19 93 ASN A C 1
ATOM 726 O O . ASN A 1 93 ? 8.266 -19.734 -14.578 1 95.19 93 ASN A O 1
ATOM 730 N N . LYS A 1 94 ? 8.758 -17.531 -14.781 1 93.44 94 LYS A N 1
ATOM 731 C CA . LYS A 1 94 ? 9.711 -17.75 -15.867 1 93.44 94 LYS A CA 1
ATOM 732 C C . LYS A 1 94 ? 10.961 -18.484 -15.367 1 93.44 94 LYS A C 1
ATOM 734 O O . LYS A 1 94 ? 11.578 -19.234 -16.109 1 93.44 94 LYS A O 1
ATOM 739 N N . GLU A 1 95 ? 11.344 -18.281 -14.172 1 92.31 95 GLU A N 1
ATOM 740 C CA . GLU A 1 95 ? 12.586 -18.812 -13.625 1 92.31 95 GLU A CA 1
ATOM 741 C C . GLU A 1 95 ? 12.383 -20.203 -13.047 1 92.31 95 GLU A C 1
ATOM 743 O O . GLU A 1 95 ? 13.352 -20.938 -12.82 1 92.31 95 GLU A O 1
ATOM 748 N N . HIS A 1 96 ? 11.211 -20.656 -12.758 1 83.19 96 HIS A N 1
ATOM 749 C CA . HIS A 1 96 ? 10.945 -21.969 -12.156 1 83.19 96 HIS A CA 1
ATOM 750 C C . HIS A 1 96 ? 10.383 -22.938 -13.188 1 83.19 96 HIS A C 1
ATOM 752 O O . HIS A 1 96 ? 9.539 -22.562 -14 1 83.19 96 HIS A O 1
ATOM 758 N N . MET B 1 1 ? -6.246 -32.219 -5.176 1 66.62 1 MET B N 1
ATOM 759 C CA . MET B 1 1 ? -6.543 -30.797 -5.344 1 66.62 1 MET B CA 1
ATOM 760 C C . MET B 1 1 ? -5.75 -30.219 -6.508 1 66.62 1 MET B C 1
ATOM 762 O O . MET B 1 1 ? -4.523 -30.312 -6.543 1 66.62 1 MET B O 1
ATOM 766 N N . GLY B 1 2 ? -6.547 -29.812 -7.578 1 87 2 GLY B N 1
ATOM 767 C CA . GLY B 1 2 ? -5.871 -29.406 -8.797 1 87 2 GLY B CA 1
ATOM 768 C C . GLY B 1 2 ? -5.176 -28.062 -8.672 1 87 2 GLY B C 1
ATOM 769 O O . GLY B 1 2 ? -5.223 -27.438 -7.617 1 87 2 GLY B O 1
ATOM 770 N N . ILE B 1 3 ? -4.355 -27.812 -9.469 1 87.44 3 ILE B N 1
ATOM 771 C CA . ILE B 1 3 ? -3.574 -26.578 -9.523 1 87.44 3 ILE B CA 1
ATOM 772 C C . ILE B 1 3 ? -4.496 -25.375 -9.352 1 87.44 3 ILE B C 1
ATOM 774 O O . ILE B 1 3 ? -4.164 -24.438 -8.633 1 87.44 3 ILE B O 1
ATOM 778 N N . MET B 1 4 ? -5.684 -25.453 -9.836 1 88.38 4 MET B N 1
ATOM 779 C CA . MET B 1 4 ? -6.621 -24.328 -9.75 1 88.38 4 MET B CA 1
ATOM 780 C C . MET B 1 4 ? -7.133 -24.156 -8.328 1 88.38 4 MET B C 1
ATOM 782 O O . MET B 1 4 ? -7.359 -23.031 -7.879 1 88.38 4 MET B O 1
ATOM 786 N N . ASP B 1 5 ? -7.309 -25.203 -7.656 1 93.19 5 ASP B N 1
ATOM 787 C CA . ASP B 1 5 ? -7.742 -25.141 -6.262 1 93.19 5 ASP B CA 1
ATOM 788 C C . ASP B 1 5 ? -6.664 -24.5 -5.383 1 93.19 5 ASP B C 1
ATOM 790 O O . ASP B 1 5 ? -6.969 -23.703 -4.496 1 93.19 5 ASP B O 1
ATOM 794 N N . ALA B 1 6 ? -5.461 -24.875 -5.727 1 95.75 6 ALA B N 1
ATOM 795 C CA . ALA B 1 6 ? -4.34 -24.328 -4.969 1 95.75 6 ALA B CA 1
ATOM 796 C C . ALA B 1 6 ? -4.199 -22.828 -5.211 1 95.75 6 ALA B C 1
ATOM 798 O O . ALA B 1 6 ? -3.932 -22.062 -4.277 1 95.75 6 ALA B O 1
ATOM 799 N N . LEU B 1 7 ? -4.441 -22.438 -6.414 1 95.19 7 LEU B N 1
ATOM 800 C CA . LEU B 1 7 ? -4.371 -21.016 -6.758 1 95.19 7 LEU B CA 1
ATOM 801 C C . LEU B 1 7 ? -5.48 -20.234 -6.062 1 95.19 7 LEU B C 1
ATOM 803 O O . LEU B 1 7 ? -5.25 -19.125 -5.57 1 95.19 7 LEU B O 1
ATOM 807 N N . ASN B 1 8 ? -6.629 -20.766 -6.023 1 95.81 8 ASN B N 1
ATOM 808 C CA . ASN B 1 8 ? -7.75 -20.109 -5.355 1 95.81 8 ASN B CA 1
ATOM 809 C C . ASN B 1 8 ? -7.496 -19.969 -3.855 1 95.81 8 ASN B C 1
ATOM 811 O O . ASN B 1 8 ? -7.887 -18.969 -3.252 1 95.81 8 ASN B O 1
ATOM 815 N N . ASP B 1 9 ? -6.863 -20.938 -3.309 1 97.75 9 ASP B N 1
ATOM 816 C CA . ASP B 1 9 ? -6.504 -20.859 -1.895 1 97.75 9 ASP B CA 1
ATOM 817 C C . ASP B 1 9 ? -5.504 -19.734 -1.639 1 97.75 9 ASP B C 1
ATOM 819 O O . ASP B 1 9 ? -5.629 -19 -0.658 1 97.75 9 ASP B O 1
ATOM 823 N N . ILE B 1 10 ? -4.559 -19.594 -2.5 1 98 10 ILE B N 1
ATOM 824 C CA . ILE B 1 10 ? -3.568 -18.531 -2.391 1 98 10 ILE B CA 1
ATOM 825 C C . ILE B 1 10 ? -4.254 -17.172 -2.496 1 98 10 ILE B C 1
ATOM 827 O O . ILE B 1 10 ? -3.965 -16.266 -1.716 1 98 10 ILE B O 1
ATOM 831 N N . ARG B 1 11 ? -5.172 -17.125 -3.418 1 97.69 11 ARG B N 1
ATOM 832 C CA . ARG B 1 11 ? -5.906 -15.883 -3.609 1 97.69 11 ARG B CA 1
ATOM 833 C C . ARG B 1 11 ? -6.723 -15.531 -2.371 1 97.69 11 ARG B C 1
ATOM 835 O O . ARG B 1 11 ? -6.828 -14.359 -1.998 1 97.69 11 ARG B O 1
ATOM 842 N N . SER B 1 12 ? -7.262 -16.5 -1.776 1 98.31 12 SER B N 1
ATOM 843 C CA . SER B 1 12 ? -8.008 -16.281 -0.541 1 98.31 12 SER B CA 1
ATOM 844 C C . SER B 1 12 ? -7.098 -15.773 0.573 1 98.31 12 SER B C 1
ATOM 846 O O . SER B 1 12 ? -7.48 -14.891 1.341 1 98.31 12 SER B O 1
ATOM 848 N N . ASP B 1 13 ? -5.934 -16.312 0.617 1 98.69 13 ASP B N 1
ATOM 849 C CA . ASP B 1 13 ? -4.961 -15.867 1.611 1 98.69 13 ASP B CA 1
ATOM 850 C C . ASP B 1 13 ? -4.52 -14.43 1.341 1 98.69 13 ASP B C 1
ATOM 852 O O . ASP B 1 13 ? -4.375 -13.633 2.271 1 98.69 13 ASP B O 1
ATOM 856 N N . ILE B 1 14 ? -4.305 -14.078 0.105 1 98.69 14 ILE B N 1
ATOM 857 C CA . ILE B 1 14 ? -3.943 -12.719 -0.291 1 98.69 14 ILE B CA 1
ATOM 858 C C . ILE B 1 14 ? -5.07 -11.758 0.078 1 98.69 14 ILE B C 1
ATOM 860 O O . ILE B 1 14 ? -4.816 -10.672 0.608 1 98.69 14 ILE B O 1
ATOM 864 N N . ASP B 1 15 ? -6.324 -12.211 -0.135 1 98.5 15 ASP B N 1
ATOM 865 C CA . ASP B 1 15 ? -7.469 -11.375 0.211 1 98.5 15 ASP B CA 1
ATOM 866 C C . ASP B 1 15 ? -7.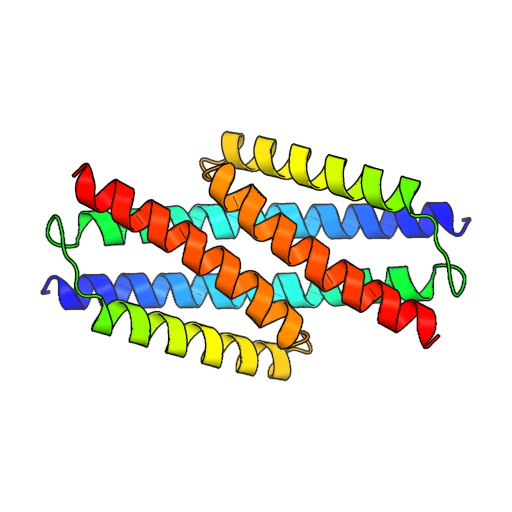516 -11.102 1.713 1 98.5 15 ASP B C 1
ATOM 868 O O . ASP B 1 15 ? -7.91 -10.016 2.143 1 98.5 15 ASP B O 1
ATOM 872 N N . ASN B 1 16 ? -7.188 -12.07 2.486 1 98.56 16 ASN B N 1
ATOM 873 C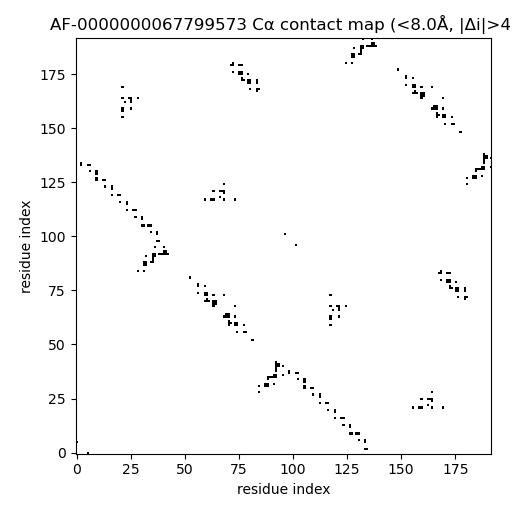 CA . ASN B 1 16 ? -7.137 -11.891 3.936 1 98.56 16 ASN B CA 1
ATOM 874 C C . ASN B 1 16 ? -6.082 -10.867 4.34 1 98.56 16 ASN B C 1
ATOM 876 O O . ASN B 1 16 ? -6.324 -10.031 5.215 1 98.56 16 ASN B O 1
ATOM 880 N N . ILE B 1 17 ? -4.934 -10.898 3.715 1 98.81 17 ILE B N 1
ATOM 881 C CA . ILE B 1 17 ? -3.879 -9.922 3.961 1 98.81 17 ILE B CA 1
ATOM 882 C C . ILE B 1 17 ? -4.352 -8.539 3.527 1 98.81 17 ILE B C 1
ATOM 884 O O . ILE B 1 17 ? -4.137 -7.551 4.238 1 98.81 17 ILE B O 1
ATOM 888 N N . ASP B 1 18 ? -5.043 -8.484 2.379 1 98.62 18 ASP B N 1
ATOM 889 C CA . ASP B 1 18 ? -5.531 -7.215 1.848 1 98.62 18 ASP B CA 1
ATOM 890 C C . ASP B 1 18 ? -6.504 -6.555 2.822 1 98.62 18 ASP B C 1
ATOM 892 O O . ASP B 1 18 ? -6.52 -5.328 2.955 1 98.62 18 ASP B O 1
ATOM 896 N N . SER B 1 19 ? -7.281 -7.359 3.506 1 98.06 19 SER B N 1
ATOM 897 C CA . SER B 1 19 ? -8.227 -6.832 4.484 1 98.06 19 SER B CA 1
ATOM 898 C C . SER B 1 19 ? -7.508 -6.188 5.66 1 98.06 19 SER B C 1
ATOM 900 O O . SER B 1 19 ? -8 -5.223 6.246 1 98.06 19 SER B O 1
ATOM 902 N N . GLN B 1 20 ? -6.375 -6.656 5.977 1 98.69 20 GLN B N 1
ATOM 903 C CA . GLN B 1 20 ? -5.559 -6.055 7.027 1 98.69 20 GLN B CA 1
ATOM 904 C C . GLN B 1 20 ? -4.863 -4.789 6.531 1 98.69 20 GLN B C 1
ATOM 906 O O . GLN B 1 20 ? -4.805 -3.787 7.242 1 98.69 20 GLN B O 1
ATOM 911 N N . LEU B 1 21 ? -4.41 -4.816 5.316 1 98.81 21 LEU B N 1
ATOM 912 C CA . LEU B 1 21 ? -3.744 -3.67 4.711 1 98.81 21 LEU B CA 1
ATOM 913 C C . LEU B 1 21 ? -4.672 -2.459 4.672 1 98.81 21 LEU B C 1
ATOM 915 O O . LEU B 1 21 ? -4.266 -1.351 5.027 1 98.81 21 LEU B O 1
ATOM 919 N N . ILE B 1 22 ? -5.902 -2.742 4.309 1 98.69 22 ILE B N 1
ATOM 920 C CA . ILE B 1 22 ? -6.805 -1.618 4.094 1 98.69 22 ILE B CA 1
ATOM 921 C C . ILE B 1 22 ? -7.172 -0.984 5.434 1 98.69 22 ILE B C 1
ATOM 923 O O . ILE B 1 22 ? -7.359 0.231 5.52 1 98.69 22 ILE B O 1
ATOM 927 N N . ARG B 1 23 ? -7.211 -1.745 6.488 1 98.69 23 ARG B N 1
ATOM 928 C CA . ARG B 1 23 ? -7.465 -1.202 7.816 1 98.69 23 ARG B CA 1
ATOM 929 C C . ARG B 1 23 ? -6.312 -0.31 8.273 1 98.69 23 ARG B C 1
ATOM 931 O O . ARG B 1 23 ? -6.539 0.747 8.867 1 98.69 23 ARG B O 1
ATOM 938 N N . LEU B 1 24 ? -5.086 -0.709 7.98 1 98.81 24 LEU B N 1
ATOM 939 C CA . LEU B 1 24 ? -3.924 0.107 8.312 1 98.81 24 LEU B CA 1
ATOM 940 C C . LEU B 1 24 ? -3.908 1.391 7.488 1 98.81 24 LEU B C 1
ATOM 942 O O . LEU B 1 24 ? -3.6 2.465 8.008 1 98.81 24 LEU B O 1
ATOM 946 N N . LEU B 1 25 ? -4.324 1.29 6.188 1 98.81 25 LEU B N 1
ATOM 947 C CA . LEU B 1 25 ? -4.359 2.477 5.34 1 98.81 25 LEU B CA 1
ATOM 948 C C . LEU B 1 25 ? -5.441 3.445 5.805 1 98.81 25 LEU B C 1
ATOM 950 O O . LEU B 1 25 ? -5.281 4.664 5.695 1 98.81 25 LEU B O 1
ATOM 954 N N . THR B 1 26 ? -6.508 2.859 6.363 1 98.88 26 THR B N 1
ATOM 955 C CA . THR B 1 26 ? -7.559 3.697 6.93 1 98.88 26 THR B CA 1
ATOM 956 C C . THR B 1 26 ? -7.031 4.5 8.117 1 98.88 26 THR B C 1
ATOM 958 O O . THR B 1 26 ? -7.281 5.703 8.219 1 98.88 26 THR B O 1
ATOM 961 N N . GLN B 1 27 ? -6.289 3.852 8.969 1 98.81 27 GLN B N 1
ATOM 962 C CA . GLN B 1 27 ? -5.672 4.539 10.094 1 98.81 27 GLN B CA 1
ATOM 963 C C . GLN B 1 27 ? -4.668 5.586 9.617 1 98.81 27 GLN B C 1
ATOM 965 O O . GLN B 1 27 ? -4.613 6.691 10.156 1 98.81 27 GLN B O 1
ATOM 970 N N . ARG B 1 28 ? -3.902 5.285 8.633 1 98.81 28 ARG B N 1
ATOM 971 C CA . ARG B 1 28 ? -2.93 6.215 8.07 1 98.81 28 ARG B CA 1
ATOM 972 C C . ARG B 1 28 ? -3.619 7.461 7.52 1 98.81 28 ARG B C 1
ATOM 974 O O . ARG B 1 28 ? -3.129 8.578 7.703 1 98.81 28 ARG B O 1
ATOM 981 N N . GLN B 1 29 ? -4.719 7.223 6.879 1 98.88 29 GLN B N 1
ATOM 982 C CA . GLN B 1 29 ? -5.473 8.344 6.336 1 98.88 29 GLN B CA 1
ATOM 983 C C . GLN B 1 29 ? -5.918 9.297 7.441 1 98.88 29 GLN B C 1
ATOM 985 O O . GLN B 1 29 ? -5.84 10.516 7.285 1 98.88 29 GLN B O 1
ATOM 990 N N . ILE B 1 30 ? -6.391 8.727 8.547 1 98.81 30 ILE B N 1
ATOM 991 C CA . ILE B 1 30 ? -6.832 9.547 9.672 1 98.81 30 ILE B CA 1
ATOM 992 C C . ILE B 1 30 ? -5.691 10.453 10.125 1 98.81 30 ILE B C 1
ATOM 994 O O . ILE B 1 30 ? -5.895 11.648 10.367 1 98.81 30 ILE B O 1
ATOM 998 N N . LEU B 1 31 ? -4.508 9.93 10.211 1 98.75 31 LEU B N 1
ATOM 999 C CA . LEU B 1 31 ? -3.334 10.688 10.617 1 98.75 31 LEU B CA 1
ATOM 1000 C C . LEU B 1 31 ? -2.971 11.734 9.57 1 98.75 31 LEU B C 1
ATOM 1002 O O . LEU B 1 31 ? -2.619 12.867 9.914 1 98.75 31 LEU B O 1
ATOM 1006 N N . VAL B 1 32 ? -3.039 11.383 8.289 1 98.31 32 VAL B N 1
ATOM 1007 C CA . VAL B 1 32 ? -2.725 12.305 7.199 1 98.31 32 VAL B CA 1
ATOM 1008 C C . VAL B 1 32 ? -3.691 13.484 7.227 1 98.31 32 VAL B C 1
ATOM 1010 O O . VAL B 1 32 ? -3.281 14.633 7.047 1 98.31 32 VAL B O 1
ATOM 1013 N N . GLU B 1 33 ? -4.953 13.164 7.461 1 98.25 33 GLU B N 1
ATOM 1014 C CA . GLU B 1 33 ? -5.949 14.227 7.547 1 98.25 33 GLU B CA 1
ATOM 1015 C C . GLU B 1 33 ? -5.688 15.133 8.742 1 98.25 33 GLU B C 1
ATOM 1017 O O . GLU B 1 33 ? -5.852 16.359 8.656 1 98.25 33 GLU B O 1
ATOM 1022 N N . LYS B 1 34 ? -5.309 14.539 9.852 1 98.06 34 LYS B N 1
ATOM 1023 C CA . LYS B 1 34 ? -4.941 15.328 11.023 1 98.06 34 LYS B CA 1
ATOM 1024 C C . LYS B 1 34 ? -3.781 16.266 10.711 1 98.06 34 LYS B C 1
ATOM 1026 O O . LYS B 1 34 ? -3.795 17.438 11.117 1 98.06 34 LYS B O 1
ATOM 1031 N N . ALA B 1 35 ? -2.754 15.805 10.008 1 97 35 ALA B N 1
ATOM 1032 C CA . ALA B 1 35 ? -1.625 16.641 9.594 1 97 35 ALA B CA 1
ATOM 1033 C C . ALA B 1 35 ? -2.088 17.781 8.703 1 97 35 ALA B C 1
ATOM 1035 O O . ALA B 1 35 ? -1.633 18.922 8.867 1 97 35 ALA B O 1
ATOM 1036 N N . GLY B 1 36 ? -2.986 17.5 7.781 1 96.19 36 GLY B N 1
ATOM 1037 C CA . GLY B 1 36 ? -3.518 18.531 6.906 1 96.19 36 GLY B CA 1
ATOM 1038 C C . GLY B 1 36 ? -4.219 19.656 7.652 1 96.19 36 GLY B C 1
ATOM 1039 O O . GLY B 1 36 ? -4.16 20.812 7.238 1 96.19 36 GLY B O 1
ATOM 1040 N N . ARG B 1 37 ? -4.891 19.266 8.75 1 96.12 37 ARG B N 1
ATOM 1041 C CA . ARG B 1 37 ? -5.633 20.234 9.539 1 96.12 37 ARG B CA 1
ATOM 1042 C C . ARG B 1 37 ? -4.699 21.047 10.438 1 96.12 37 ARG B C 1
ATOM 1044 O O . ARG B 1 37 ? -5.016 22.172 10.812 1 96.12 37 ARG B O 1
ATOM 1051 N N . LEU B 1 38 ? -3.592 20.469 10.742 1 94.5 38 LEU B N 1
ATOM 1052 C CA . LEU B 1 38 ? -2.627 21.094 11.648 1 94.5 38 LEU B CA 1
ATOM 1053 C C . LEU B 1 38 ? -1.812 22.156 10.922 1 94.5 38 LEU B C 1
ATOM 1055 O O . LEU B 1 38 ? -1.383 23.141 11.531 1 94.5 38 LEU B O 1
ATOM 1059 N N . LYS B 1 39 ? -1.576 21.938 9.641 1 93.62 39 LYS B N 1
ATOM 1060 C CA . LYS B 1 39 ? -0.737 22.844 8.859 1 93.62 39 LYS B CA 1
ATOM 1061 C C . LYS B 1 39 ? -1.458 24.156 8.578 1 93.62 39 LYS B C 1
ATOM 1063 O O . LYS B 1 39 ? -2.686 24.188 8.477 1 93.62 39 LYS B O 1
ATOM 1068 N N . PRO B 1 40 ? -0.661 25.203 8.531 1 91.38 40 PRO B N 1
ATOM 1069 C CA . PRO B 1 40 ? -1.298 26.438 8.07 1 91.38 40 PRO B CA 1
ATOM 1070 C C . PRO B 1 40 ? -1.963 26.297 6.707 1 91.38 40 PRO B C 1
ATOM 1072 O O . PRO B 1 40 ? -1.479 25.531 5.859 1 91.38 40 PRO B O 1
ATOM 1075 N N . LYS B 1 41 ? -3.014 27 6.602 1 90.25 41 LYS B N 1
ATOM 1076 C CA . LYS B 1 41 ? -3.736 26.938 5.332 1 90.25 41 LYS B CA 1
ATOM 1077 C C . LYS B 1 41 ? -2.838 27.344 4.168 1 90.25 41 LYS B C 1
ATOM 1079 O O . LYS B 1 41 ? -2.098 28.328 4.262 1 90.25 41 LYS B O 1
ATOM 1084 N N . GLY B 1 42 ? -2.84 26.625 3.174 1 83.19 42 GLY B N 1
ATOM 1085 C CA . GLY B 1 42 ? -2.066 26.922 1.979 1 83.19 42 GLY B CA 1
ATOM 1086 C C . GLY B 1 42 ? -0.576 26.703 2.164 1 83.19 42 GLY B C 1
ATOM 1087 O O . GLY B 1 42 ? 0.235 27.25 1.414 1 83.19 42 GLY B O 1
ATOM 1088 N N . ASP B 1 43 ? -0.293 26.047 3.205 1 81.5 43 ASP B N 1
ATOM 1089 C CA . ASP B 1 43 ? 1.126 25.766 3.41 1 81.5 43 ASP B CA 1
ATOM 1090 C C . ASP B 1 43 ? 1.72 25.031 2.215 1 81.5 43 ASP B C 1
ATOM 1092 O O . ASP B 1 43 ? 1.152 24.031 1.748 1 81.5 43 ASP B O 1
ATOM 1096 N N . LYS B 1 44 ? 2.717 25.734 1.719 1 75.25 44 LYS B N 1
ATOM 1097 C CA . LYS B 1 44 ? 3.369 25.172 0.543 1 75.25 44 LYS B CA 1
ATOM 1098 C C . LYS B 1 44 ? 4.793 24.719 0.866 1 75.25 44 LYS B C 1
ATOM 1100 O O . LYS B 1 44 ? 5.668 24.75 -0.001 1 75.25 44 LYS B O 1
ATOM 1105 N N . SER B 1 45 ? 5.035 24.422 1.975 1 84.44 45 SER B N 1
ATOM 1106 C CA . SER B 1 45 ? 6.375 23.969 2.334 1 84.44 45 SER B CA 1
ATOM 1107 C C . SER B 1 45 ? 6.766 22.719 1.558 1 84.44 45 SER B C 1
ATOM 1109 O O . SER B 1 45 ? 6.914 21.641 2.141 1 84.44 45 SER B O 1
ATOM 1111 N N . ALA B 1 46 ? 7.066 22.984 0.337 1 87.12 46 ALA B N 1
ATOM 1112 C CA . ALA B 1 46 ? 7.348 21.922 -0.624 1 87.12 46 ALA B CA 1
ATOM 1113 C C . ALA B 1 46 ? 8.672 21.234 -0.314 1 87.12 46 ALA B C 1
ATOM 1115 O O . ALA B 1 46 ? 8.789 20.016 -0.426 1 87.12 46 ALA B O 1
ATOM 1116 N N . VAL B 1 47 ? 9.641 21.984 0.107 1 88.19 47 VAL B N 1
ATOM 1117 C CA . VAL B 1 47 ? 10.969 21.453 0.382 1 88.19 47 VAL B CA 1
ATOM 1118 C C . VAL B 1 47 ? 10.883 20.422 1.516 1 88.19 47 VAL B C 1
ATOM 1120 O O . VAL B 1 47 ? 11.375 19.312 1.386 1 88.19 47 VAL B O 1
ATOM 1123 N N . ARG B 1 48 ? 10.203 20.812 2.592 1 89.62 48 ARG B N 1
ATOM 1124 C CA . ARG B 1 48 ? 10.078 19.938 3.744 1 89.62 48 ARG B CA 1
ATOM 1125 C C . ARG B 1 48 ? 9.289 18.672 3.379 1 89.62 48 ARG B C 1
ATOM 1127 O O . ARG B 1 48 ? 9.648 17.578 3.797 1 89.62 48 ARG B O 1
ATOM 1134 N N . ALA B 1 49 ? 8.305 18.906 2.58 1 92.06 49 ALA B N 1
ATOM 1135 C CA . ALA B 1 49 ? 7.496 17.781 2.123 1 92.06 49 ALA B CA 1
ATOM 1136 C C . ALA B 1 49 ? 8.328 16.828 1.27 1 92.06 49 ALA B C 1
ATOM 1138 O O . ALA B 1 49 ? 8.281 15.602 1.466 1 92.06 49 ALA B O 1
ATOM 1139 N N . ASN B 1 50 ? 9.117 17.328 0.421 1 95.56 50 ASN B N 1
ATOM 1140 C CA . ASN B 1 50 ? 9.961 16.531 -0.456 1 95.56 50 ASN B CA 1
ATOM 1141 C C . ASN B 1 50 ? 11.023 15.758 0.333 1 95.56 50 ASN B C 1
ATOM 1143 O O . ASN B 1 50 ? 11.328 14.609 0.014 1 95.56 50 ASN B O 1
ATOM 1147 N N . ASP B 1 51 ? 11.57 16.359 1.274 1 96.5 51 ASP B N 1
ATOM 1148 C CA . ASP B 1 51 ? 12.562 15.703 2.123 1 96.5 51 ASP B CA 1
ATOM 1149 C C . ASP B 1 51 ? 11.953 14.516 2.863 1 96.5 51 ASP B C 1
ATOM 1151 O O . ASP B 1 51 ? 12.578 13.453 2.955 1 96.5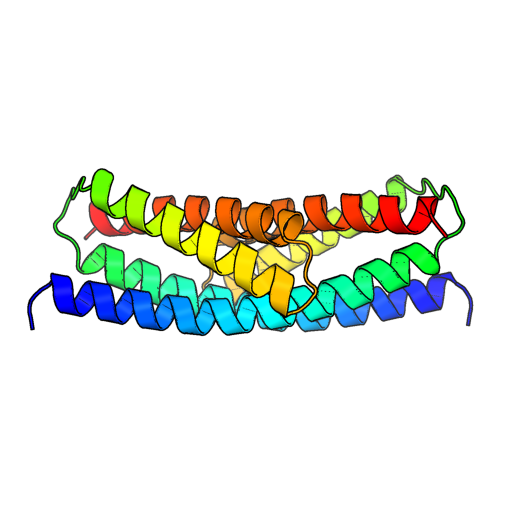 51 ASP B O 1
ATOM 1155 N N . ARG B 1 52 ? 10.766 14.781 3.326 1 96.94 52 ARG B N 1
ATOM 1156 C CA . ARG B 1 52 ? 10.078 13.711 4.039 1 96.94 52 ARG B CA 1
ATOM 1157 C C . ARG B 1 52 ? 9.789 12.531 3.111 1 96.94 52 ARG B C 1
ATOM 1159 O O . ARG B 1 52 ? 9.992 11.375 3.488 1 96.94 52 ARG B O 1
ATOM 1166 N N . VAL B 1 53 ? 9.375 12.789 1.925 1 97.75 53 VAL B N 1
ATOM 1167 C CA . VAL B 1 53 ? 9.086 11.742 0.951 1 97.75 53 VAL B CA 1
ATOM 1168 C C . VAL B 1 53 ? 10.344 10.93 0.667 1 97.75 53 VAL B C 1
ATOM 1170 O O . VAL B 1 53 ? 10.32 9.703 0.704 1 97.75 53 VAL B O 1
ATOM 1173 N N . ALA B 1 54 ? 11.414 11.602 0.452 1 98.19 54 ALA B N 1
ATOM 1174 C CA . ALA B 1 54 ? 12.68 10.938 0.163 1 98.19 54 ALA B CA 1
ATOM 1175 C C . ALA B 1 54 ? 13.109 10.047 1.325 1 98.19 54 ALA B C 1
ATOM 1177 O O . ALA B 1 54 ? 13.578 8.93 1.116 1 98.19 54 ALA B O 1
ATOM 1178 N N . GLN B 1 55 ? 12.953 10.508 2.451 1 98.31 55 GLN B N 1
ATOM 1179 C CA . GLN B 1 55 ? 13.297 9.766 3.656 1 98.31 55 GLN B CA 1
ATOM 1180 C C . GLN B 1 55 ? 12.438 8.508 3.787 1 98.31 55 GLN B C 1
ATOM 1182 O O . GLN B 1 55 ? 12.953 7.426 4.082 1 98.31 55 GLN B O 1
ATOM 1187 N N . VAL B 1 56 ? 11.156 8.672 3.586 1 98.56 56 VAL B N 1
ATOM 1188 C CA . VAL B 1 56 ? 10.234 7.551 3.73 1 98.56 56 VAL B CA 1
ATOM 1189 C C . VAL B 1 56 ? 10.555 6.477 2.691 1 98.56 56 VAL B C 1
ATOM 1191 O O . VAL B 1 56 ? 10.625 5.289 3.016 1 98.56 56 VAL B O 1
ATOM 1194 N N . ILE B 1 57 ? 10.773 6.918 1.485 1 98.56 57 ILE B N 1
ATOM 1195 C CA . ILE B 1 57 ? 11.062 5.969 0.413 1 98.56 57 ILE B CA 1
ATOM 1196 C C . ILE B 1 57 ? 12.359 5.219 0.722 1 98.56 57 ILE B C 1
ATOM 1198 O O . ILE B 1 57 ? 12.414 3.992 0.611 1 98.56 57 ILE B O 1
ATOM 1202 N N . ALA B 1 58 ? 13.391 5.914 1.124 1 98.5 58 ALA B N 1
ATOM 1203 C CA . ALA B 1 58 ? 14.672 5.293 1.46 1 98.5 58 ALA B CA 1
ATOM 1204 C C . ALA B 1 58 ? 14.516 4.297 2.605 1 98.5 58 ALA B C 1
ATOM 1206 O O . ALA B 1 58 ? 15.039 3.184 2.545 1 98.5 58 ALA B O 1
ATOM 1207 N N . ASN B 1 59 ? 13.828 4.676 3.611 1 98.44 59 ASN B N 1
ATOM 1208 C CA . ASN B 1 59 ? 13.602 3.811 4.766 1 98.44 59 ASN B CA 1
ATOM 1209 C C . ASN B 1 59 ? 12.82 2.557 4.383 1 98.44 59 ASN B C 1
ATOM 1211 O O . ASN B 1 59 ? 13.148 1.456 4.832 1 98.44 59 ASN B O 1
ATOM 1215 N N . ARG B 1 60 ? 11.828 2.744 3.568 1 98.44 60 ARG B N 1
ATOM 1216 C CA . ARG B 1 60 ? 10.984 1.616 3.184 1 98.44 60 ARG B CA 1
ATOM 1217 C C . ARG B 1 60 ? 11.75 0.637 2.301 1 98.44 60 ARG B C 1
ATOM 1219 O O . ARG B 1 60 ? 11.586 -0.578 2.42 1 98.44 60 ARG B O 1
ATOM 1226 N N . ARG B 1 61 ? 12.586 1.175 1.416 1 98.56 61 ARG B N 1
ATOM 1227 C CA . ARG B 1 61 ? 13.414 0.286 0.606 1 98.56 61 ARG B CA 1
ATOM 1228 C C . ARG B 1 61 ? 14.359 -0.528 1.48 1 98.56 61 ARG B C 1
ATOM 1230 O O . ARG B 1 61 ? 14.523 -1.732 1.275 1 98.56 61 ARG B O 1
ATOM 1237 N N . LYS B 1 62 ? 14.969 0.108 2.414 1 98.5 62 LYS B N 1
ATOM 1238 C CA . LYS B 1 62 ? 15.883 -0.572 3.326 1 98.5 62 LYS B CA 1
ATOM 1239 C C . LYS B 1 62 ? 15.148 -1.628 4.152 1 98.5 62 LYS B C 1
ATOM 1241 O O . LYS B 1 62 ? 15.625 -2.756 4.285 1 98.5 62 LYS B O 1
ATOM 1246 N N . GLU B 1 63 ? 14.039 -1.279 4.691 1 98.56 63 GLU B N 1
ATOM 1247 C CA . GLU B 1 63 ? 13.25 -2.211 5.492 1 98.56 63 GLU B CA 1
ATOM 1248 C C . GLU B 1 63 ? 12.781 -3.398 4.656 1 98.56 63 GLU B C 1
ATOM 1250 O O . GLU B 1 63 ? 12.766 -4.535 5.137 1 98.56 63 GLU B O 1
ATOM 1255 N N . ALA B 1 64 ? 12.359 -3.025 3.441 1 98.56 64 ALA B N 1
ATOM 1256 C CA . ALA B 1 64 ? 11.945 -4.09 2.525 1 98.56 64 ALA B CA 1
ATOM 1257 C C . ALA B 1 64 ? 13.07 -5.105 2.33 1 98.56 64 ALA B C 1
ATOM 1259 O O . ALA B 1 64 ? 12.844 -6.312 2.438 1 98.56 64 ALA B O 1
ATOM 1260 N N . LEU B 1 65 ? 14.258 -4.637 2.088 1 98.12 65 LEU B N 1
ATOM 1261 C CA . LEU B 1 65 ? 15.414 -5.5 1.905 1 98.12 65 LEU B CA 1
ATOM 1262 C C . LEU B 1 65 ? 15.648 -6.363 3.141 1 98.12 65 LEU B C 1
ATOM 1264 O O . LEU B 1 65 ? 15.859 -7.574 3.027 1 98.12 65 LEU B O 1
ATOM 1268 N N . ASP B 1 66 ? 15.562 -5.82 4.297 1 98.44 66 ASP B N 1
ATOM 1269 C CA . ASP B 1 66 ? 15.805 -6.508 5.562 1 98.44 66 ASP B CA 1
ATOM 1270 C C . ASP B 1 66 ? 14.766 -7.602 5.793 1 98.44 66 ASP B C 1
ATOM 1272 O O . ASP B 1 66 ? 15.078 -8.641 6.379 1 98.44 66 ASP B O 1
ATOM 1276 N N . LEU B 1 67 ? 13.523 -7.414 5.297 1 98.5 67 LEU B N 1
ATOM 1277 C CA . LEU B 1 67 ? 12.422 -8.312 5.605 1 98.5 67 LEU B CA 1
ATOM 1278 C C . LEU B 1 67 ? 12.188 -9.305 4.469 1 98.5 67 LEU B C 1
ATOM 1280 O O . LEU B 1 67 ? 11.359 -10.211 4.586 1 98.5 67 LEU B O 1
ATOM 1284 N N . GLY B 1 68 ? 12.867 -9.078 3.328 1 98.44 68 GLY B N 1
ATOM 1285 C CA . GLY B 1 68 ? 12.742 -9.992 2.205 1 98.44 68 GLY B CA 1
ATOM 1286 C C . GLY B 1 68 ? 11.711 -9.547 1.188 1 98.44 68 GLY B C 1
ATOM 1287 O O . GLY B 1 68 ? 11.383 -10.289 0.259 1 98.44 68 GLY B O 1
ATOM 1288 N N . LEU B 1 69 ? 11.211 -8.414 1.395 1 98.69 69 LEU B N 1
ATOM 1289 C CA . LEU B 1 69 ? 10.359 -7.816 0.375 1 98.69 69 LEU B CA 1
ATOM 1290 C C . LEU B 1 69 ? 11.195 -7.168 -0.725 1 98.69 69 LEU B C 1
ATOM 1292 O O . LEU B 1 69 ? 12.203 -6.516 -0.443 1 98.69 69 LEU B O 1
ATOM 1296 N N . SER B 1 70 ? 10.75 -7.375 -1.994 1 98.44 70 SER B N 1
ATOM 1297 C CA . SER B 1 70 ? 11.414 -6.68 -3.092 1 98.44 70 SER B CA 1
ATOM 1298 C C . SER B 1 70 ? 11.43 -5.172 -2.857 1 98.44 70 SER B C 1
ATOM 1300 O O . SER B 1 70 ? 10.375 -4.551 -2.707 1 98.44 70 SER B O 1
ATOM 1302 N N . PRO B 1 71 ? 12.602 -4.586 -2.865 1 98.06 71 PRO B N 1
ATOM 1303 C CA . PRO B 1 71 ? 12.664 -3.133 -2.707 1 98.06 71 PRO B CA 1
ATOM 1304 C C . PRO B 1 71 ? 11.93 -2.387 -3.816 1 98.06 71 PRO B C 1
ATOM 1306 O O . PRO B 1 71 ? 11.375 -1.307 -3.58 1 98.06 71 PRO B O 1
ATOM 1309 N N . ASP B 1 72 ? 11.875 -2.971 -4.984 1 97.31 72 ASP B N 1
ATOM 1310 C CA . ASP B 1 72 ? 11.172 -2.346 -6.105 1 97.31 72 ASP B CA 1
ATOM 1311 C C . ASP B 1 72 ? 9.664 -2.357 -5.887 1 97.31 72 ASP B C 1
ATOM 1313 O O . ASP B 1 72 ? 8.977 -1.385 -6.211 1 97.31 72 ASP B O 1
ATOM 1317 N N . VAL B 1 73 ? 9.172 -3.482 -5.379 1 97.62 73 VAL B N 1
ATOM 1318 C CA . VAL B 1 73 ? 7.758 -3.557 -5.035 1 97.62 73 VAL B CA 1
ATOM 1319 C C . VAL B 1 73 ? 7.43 -2.527 -3.955 1 97.62 73 VAL B C 1
ATOM 1321 O O . VAL B 1 73 ? 6.484 -1.753 -4.094 1 97.62 73 VAL B O 1
ATOM 1324 N N . SER B 1 74 ? 8.297 -2.492 -2.939 1 98.56 74 SER B N 1
ATOM 1325 C CA . SER B 1 74 ? 8.086 -1.54 -1.854 1 98.56 74 SER B CA 1
ATOM 1326 C C . SER B 1 74 ? 8.039 -0.107 -2.375 1 98.56 74 SER B C 1
ATOM 1328 O O . SER B 1 74 ? 7.102 0.638 -2.074 1 98.56 74 SER B O 1
ATOM 1330 N N . GLU B 1 75 ? 9.016 0.237 -3.15 1 98.31 75 GLU B N 1
ATOM 1331 C CA . GLU B 1 75 ? 9.086 1.611 -3.637 1 98.31 75 GLU B CA 1
ATOM 1332 C C . GLU B 1 75 ? 7.875 1.958 -4.5 1 98.31 75 GLU B C 1
ATOM 1334 O O . GLU B 1 75 ? 7.312 3.049 -4.379 1 98.31 75 GLU B O 1
ATOM 1339 N N . SER B 1 76 ? 7.473 1.1 -5.344 1 97.94 76 SER B N 1
ATOM 1340 C CA . SER B 1 76 ? 6.324 1.345 -6.207 1 97.94 76 SER B CA 1
ATOM 1341 C C . SER B 1 76 ? 5.059 1.594 -5.391 1 97.94 76 SER B C 1
ATOM 1343 O O . SER B 1 76 ? 4.336 2.561 -5.637 1 97.94 76 SER B O 1
ATOM 1345 N N . VAL B 1 77 ? 4.832 0.781 -4.41 1 98.44 77 VAL B N 1
ATOM 1346 C CA . VAL B 1 77 ? 3.635 0.882 -3.582 1 98.44 77 VAL B CA 1
ATOM 1347 C C . VAL B 1 77 ? 3.674 2.178 -2.775 1 98.44 77 VAL B C 1
ATOM 1349 O O . VAL B 1 77 ? 2.682 2.908 -2.717 1 98.44 77 VAL B O 1
ATOM 1352 N N . TRP B 1 78 ? 4.809 2.479 -2.215 1 98.75 78 TRP B N 1
ATOM 1353 C CA . TRP B 1 78 ? 4.883 3.631 -1.322 1 98.75 78 TRP B CA 1
ATOM 1354 C C . TRP B 1 78 ? 4.816 4.934 -2.111 1 98.75 78 TRP B C 1
ATOM 1356 O O . TRP B 1 78 ? 4.25 5.926 -1.638 1 98.75 78 TRP B O 1
ATOM 1366 N N . ARG B 1 79 ? 5.43 4.977 -3.303 1 98.44 79 ARG B N 1
ATOM 1367 C CA . ARG B 1 79 ? 5.34 6.191 -4.105 1 98.44 79 ARG B CA 1
ATOM 1368 C C . ARG B 1 79 ? 3.893 6.5 -4.473 1 98.44 79 ARG B C 1
ATOM 1370 O O . ARG B 1 79 ? 3.457 7.652 -4.383 1 98.44 79 ARG B O 1
ATOM 1377 N N . SER B 1 80 ? 3.184 5.461 -4.887 1 98.38 80 SER B N 1
ATOM 1378 C CA . SER B 1 80 ? 1.773 5.66 -5.207 1 98.38 80 SER B CA 1
ATOM 1379 C C . SER B 1 80 ? 0.98 6.078 -3.975 1 98.38 80 SER B C 1
ATOM 1381 O O . SER B 1 80 ? 0.159 6.996 -4.039 1 98.38 80 SER B O 1
ATOM 1383 N N . MET B 1 81 ? 1.249 5.465 -2.859 1 98.44 81 MET B N 1
ATOM 1384 C CA . MET B 1 81 ? 0.562 5.734 -1.598 1 98.44 81 MET B CA 1
ATOM 1385 C C . MET B 1 81 ? 0.83 7.156 -1.124 1 98.44 81 MET B C 1
ATOM 1387 O O . MET B 1 81 ? -0.101 7.887 -0.778 1 98.44 81 MET B O 1
ATOM 1391 N N . ILE B 1 82 ? 2.092 7.539 -1.16 1 98.5 82 ILE B N 1
ATOM 1392 C CA . ILE B 1 82 ? 2.48 8.867 -0.696 1 98.5 82 ILE B CA 1
ATOM 1393 C C . ILE B 1 82 ? 1.847 9.93 -1.589 1 98.5 82 ILE B C 1
ATOM 1395 O O . ILE B 1 82 ? 1.3 10.922 -1.094 1 98.5 82 ILE B O 1
ATOM 1399 N N . GLN B 1 83 ? 1.88 9.672 -2.875 1 97.94 83 GLN B N 1
ATOM 1400 C CA . GLN B 1 83 ? 1.286 10.633 -3.803 1 97.94 83 GLN B CA 1
ATOM 1401 C C . GLN B 1 83 ? -0.206 10.805 -3.533 1 97.94 83 GLN B C 1
ATOM 1403 O O . GLN B 1 83 ? -0.706 11.93 -3.488 1 97.94 83 GLN B O 1
ATOM 1408 N N . ALA B 1 84 ? -0.899 9.727 -3.365 1 97.81 84 ALA B N 1
ATOM 1409 C CA . ALA B 1 84 ? -2.336 9.766 -3.109 1 97.81 84 ALA B CA 1
ATOM 1410 C C . ALA B 1 84 ? -2.641 10.484 -1.796 1 97.81 84 ALA B C 1
ATOM 1412 O O . ALA B 1 84 ? -3.586 11.266 -1.713 1 97.81 84 ALA B O 1
ATOM 1413 N N . PHE B 1 85 ? -1.81 10.297 -0.78 1 98.19 85 PHE B N 1
ATOM 1414 C CA . PHE B 1 85 ? -2.066 10.891 0.528 1 98.19 85 PHE B CA 1
ATOM 1415 C C . PHE B 1 85 ? -1.654 12.359 0.55 1 98.19 85 PHE B C 1
ATOM 1417 O O . PHE B 1 85 ? -2.246 13.164 1.27 1 98.19 85 PHE B O 1
ATOM 1424 N N . ILE B 1 86 ? -0.645 12.711 -0.239 1 96.62 86 ILE B N 1
ATOM 1425 C CA . ILE B 1 86 ? -0.296 14.125 -0.363 1 96.62 86 ILE B CA 1
ATOM 1426 C C . ILE B 1 86 ? -1.469 14.891 -0.964 1 96.62 86 ILE B C 1
ATOM 1428 O O . ILE B 1 86 ? -1.829 15.969 -0.476 1 96.62 86 ILE B O 1
ATOM 1432 N N . ALA B 1 87 ? -2.039 14.32 -1.985 1 95.81 87 ALA B N 1
ATOM 1433 C CA . ALA B 1 87 ? -3.193 14.961 -2.607 1 95.81 87 ALA B CA 1
ATOM 1434 C C . ALA B 1 87 ? -4.332 15.133 -1.607 1 95.81 87 ALA B C 1
ATOM 1436 O O . ALA B 1 87 ? -4.973 16.188 -1.557 1 95.81 87 ALA B O 1
ATOM 1437 N N . LEU B 1 88 ? -4.578 14.117 -0.839 1 96.25 88 LEU B N 1
ATOM 1438 C CA . LEU B 1 88 ? -5.633 14.164 0.166 1 96.25 88 LEU B CA 1
ATOM 1439 C C . LEU B 1 88 ? -5.316 15.195 1.242 1 96.25 88 LEU B C 1
ATOM 1441 O O . LEU B 1 88 ? -6.195 15.953 1.653 1 96.25 88 LEU B O 1
ATOM 1445 N N . GLU B 1 89 ? -4.051 15.195 1.724 1 96.44 89 GLU B N 1
ATOM 1446 C CA . GLU B 1 89 ? -3.607 16.141 2.736 1 96.44 89 GLU B CA 1
ATOM 1447 C C . GLU B 1 89 ? -3.807 17.594 2.268 1 96.44 89 GLU B C 1
ATOM 1449 O O . GLU B 1 89 ? -4.281 18.438 3.027 1 96.44 89 GLU B O 1
ATOM 1454 N N . GLU B 1 90 ? -3.465 17.859 1.051 1 94.94 90 GLU B N 1
ATOM 1455 C CA . GLU B 1 90 ? -3.6 19.203 0.478 1 94.94 90 GLU B CA 1
ATOM 1456 C C . GLU B 1 90 ? -5.062 19.609 0.387 1 94.94 90 GLU B C 1
ATOM 1458 O O . GLU B 1 90 ? -5.402 20.766 0.638 1 94.94 90 GLU B O 1
ATOM 1463 N N . LYS B 1 91 ? -5.844 18.672 -0.029 1 95.56 91 LYS B N 1
ATOM 1464 C CA . LYS B 1 91 ? -7.277 18.953 -0.107 1 95.56 91 LYS B CA 1
ATOM 1465 C C . LYS B 1 91 ? -7.844 19.312 1.263 1 95.56 91 LYS B C 1
ATOM 1467 O O . LYS B 1 91 ? -8.555 20.312 1.402 1 95.56 91 LYS B O 1
ATOM 1472 N N . VAL B 1 92 ? -7.508 18.547 2.262 1 95.94 92 VAL B N 1
ATOM 1473 C CA . VAL B 1 92 ? -7.969 18.766 3.627 1 95.94 92 VAL B CA 1
ATOM 1474 C C . VAL B 1 92 ? -7.469 20.125 4.117 1 95.94 92 VAL B C 1
ATOM 1476 O O . VAL B 1 92 ? -8.211 20.875 4.766 1 95.94 92 VAL B O 1
ATOM 1479 N N . ASN B 1 93 ? -6.191 20.422 3.816 1 95.44 93 ASN B N 1
ATOM 1480 C CA . ASN B 1 93 ? -5.598 21.688 4.238 1 95.44 93 ASN B CA 1
ATOM 1481 C C . ASN B 1 93 ? -6.32 22.891 3.617 1 95.44 93 ASN B C 1
ATOM 1483 O O . ASN B 1 93 ? -6.535 23.891 4.281 1 95.44 93 ASN B O 1
ATOM 1487 N N . LYS B 1 94 ? -6.699 22.734 2.361 1 93.75 94 LYS B N 1
ATOM 1488 C CA . LYS B 1 94 ? -7.375 23.828 1.655 1 93.75 94 LYS B CA 1
ATOM 1489 C C . LYS B 1 94 ? -8.789 24.031 2.195 1 93.75 94 LYS B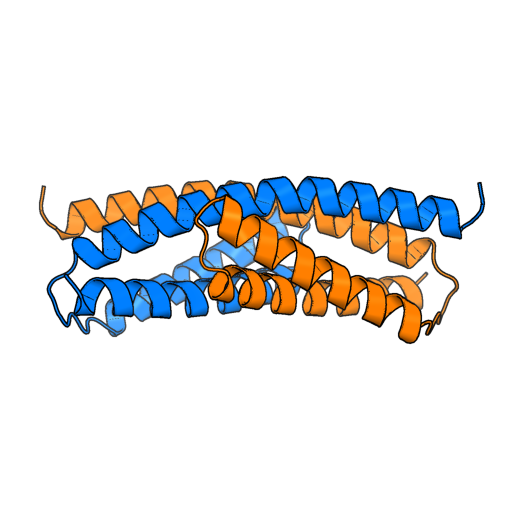 C 1
ATOM 1491 O O . LYS B 1 94 ? -9.297 25.156 2.186 1 93.75 94 LYS B O 1
ATOM 1496 N N . GLU B 1 95 ? -9.422 23.031 2.662 1 92.5 95 GLU B N 1
ATOM 1497 C CA . GLU B 1 95 ? -10.82 23.078 3.084 1 92.5 95 GLU B CA 1
ATOM 1498 C C . GLU B 1 95 ? -10.938 23.484 4.551 1 92.5 95 GLU B C 1
ATOM 1500 O O . GLU B 1 95 ? -12.016 23.875 5.004 1 92.5 95 GLU B O 1
ATOM 1505 N N . HIS B 1 96 ? -9.93 23.406 5.355 1 83.31 96 HIS B N 1
ATOM 1506 C CA . HIS B 1 96 ? -9.984 23.734 6.773 1 83.31 96 HIS B CA 1
ATOM 1507 C C . HIS B 1 96 ? -9.305 25.062 7.066 1 83.31 96 HIS B C 1
ATOM 1509 O O . HIS B 1 96 ? -8.258 25.375 6.492 1 83.31 96 HIS B O 1
#

Organism: Streptococcus thermophilus (strain ATCC BAA-250 / LMG 18311) (NCBI:txid264199)

Radius of gyration: 18.0 Å; Cα contacts (8 Å, |Δi|>4): 173; chains: 2; bounding box: 33×58×42 Å

InterPro domains:
  IPR002701 Chorismate mutase II, prokaryotic-type [PF01817] (10-90)
  IPR002701 Chorismate mutase II, prokaryotic-type [PS51168] (1-93)
  IPR002701 Chorismate mutase II, prokaryotic-type [SM00830] (11-92)
  IPR036263 Chorismate mutase type II superfamily [SSF48600] (3-91)
  IPR036979 Chorismate mutase domain superfamily [G3DSA:1.20.59.10] (3-96)
  IPR051331 Chorismate mutase-related enzymes [PTHR38041] (3-92)

pLDDT: mean 95.61, std 5.43, range [66.5, 98.88]

Foldseek 3Di:
DDPVVVVVVVVVVVVVVVVVVVVVLVVVLVVLLVVLQVDAAPDDVVVVLVVVLVVVLVVQLVVCVVVVHHSVVSNVVSVVSSVVSVVVSNVSNNVD/DDPVVVVVVVVVVVVVVVVVVVVVLVVVLVVLLVVLQVDAAPDDVPVVLVVVLVVVLVVQLVVCVVVVHHSVVSNVVSVVSSVVSVVVSNVSNNVD

Nearest PDB structures (foldseek):
  2h9d-assembly2_D  TM=8.658E-01  e=2.460E-04  Pseudomonas aeruginosa PAO1
  3rem-assembly1_B  TM=8.770E-01  e=6.821E-04  Pseudomonas aeruginosa
  3ret-assembly1_B  TM=8.850E-01  e=9.999E-04  Pseudomonas aeruginosa
  3rem-assembly1_B  TM=8.769E-01  e=7.095E-04  Pseudomonas aeruginosa
  3ret-assembly1_B  TM=8.850E-01  e=9.780E-04  Pseudomonas aeruginosa

Secondary structure (DSSP, 8-state):
--HHHHHHHHHHHHHHHHHHHHHHHHHHHHHHHHHHHHSPTT---HHHHHHHHHHHHHHHHHHHHHHT--HHHHHHHHHHHHHHHHHHHHHHHHH-/--HHHHHHHHHHHHHHHHHHHHHHHHHHHHHHHHHHHHSPTT---HHHHHHHHHHHHHHHHHHHHHHT--HHHHHHHHHHHHHHHHHHHHHHHHH-

Sequence (192 aa):
MGIMDALNDIRSDIDNIDSQLIRLLTQRQILVEKAGRLKPKGDKSAVRANDRVAQVIANRRKEALDLGLSPDVSESVWRSMIQAFIALEEKVNKEHMGIMDALNDIRSDIDNIDSQLIRLLTQRQILVEKAGRLKPKGDKSAVRANDRVAQVIANRRKEALDLGLSPDVSESVWRSMIQAFIALEEKVNKEH